Protein AF-A0A813L957-F1 (afdb_monomer)

Nearest PDB structures (foldseek):
  9d1i-assembly1_A  TM=8.719E-01  e=5.710E-11  Homo sapiens
  8ebm-assembly1_A  TM=9.092E-01  e=8.684E-10  Homo sapiens
  8pif-assembly2_B  TM=8.963E-01  e=3.478E-09  Homo sapiens
  7kzn-assembly1_A  TM=8.339E-01  e=2.135E-08  Chlamydomonas reinhardtii
  7kzm-assembly1_A  TM=8.339E-01  e=2.135E-08  Chlamydomonas reinhardtii

Foldseek 3Di:
DDADFPQWEWDDDDQWIKTAWGGNPPFTGQWIWIQRNVVRDIDTQDEADPRDPRFGQWEWEDAAQKIWIAWGATPVRDIGGWIKIAGNQVSYIDTDDWDDDGDARFGNWYWDDDPQWIKIAWGCNPDTGGDIDITHHDRDHDPVVVVVVVVVVVVVDDDDDDDDDDDDDDDDDDPVVVVVVVVVVVVVVVVVVVVVVVVQVQAAQPPSPDGQFKAQPQVRDRHHHPVCVVVDQADPPPRHGRDDMDGHDDD

pLDDT: mean 84.7, std 18.51, range [27.86, 98.5]

Secondary structure (DSSP, 8-state):
-PPS-BS-EEEEETTEEEEEEEE-SSSEEEEEEEEETTTTEEEEE---BSPPPS-BS-EEEEETTEEEEE--B-TT--B---EEEEETTTTEEEEEPPPSSPPPS-BS-EEEEETTEEEEEEEESSSEEEEEEEEE------HHHHHHHHHHHHHT------------------HHHHHHHHHHHHHHHHHHHHHHHHHHHTB-TTTSSSB--EEETTT----B-HHHHTT-SB-TTT--B---EEE----

Radius of gyration: 25.94 Å; Cα contacts (8 Å, |Δi|>4): 459; chains: 1; bounding box: 63×86×39 Å

Structure (mmCIF, N/CA/C/O backbone):
data_AF-A0A813L957-F1
#
_entry.id   AF-A0A813L957-F1
#
loop_
_atom_site.group_PDB
_atom_site.id
_atom_site.type_symbol
_atom_site.label_atom_id
_atom_site.label_alt_id
_atom_site.label_comp_id
_atom_site.label_asym_id
_atom_site.label_entity_id
_atom_site.label_seq_id
_atom_site.pdbx_PDB_ins_code
_atom_site.Cartn_x
_atom_site.Cartn_y
_atom_site.Cartn_z
_atom_site.occupancy
_atom_site.B_iso_or_equiv
_atom_site.auth_seq_id
_atom_site.auth_comp_id
_atom_site.auth_asym_id
_atom_site.auth_atom_id
_atom_site.pdbx_PDB_model_num
ATOM 1 N N . MET A 1 1 ? 2.487 11.555 17.170 1.00 85.50 1 MET A N 1
ATOM 2 C CA . MET A 1 1 ? 1.975 12.068 15.881 1.00 85.50 1 MET A CA 1
ATOM 3 C C . MET A 1 1 ? 3.059 11.841 14.839 1.00 85.50 1 MET A C 1
ATOM 5 O O . MET A 1 1 ? 4.213 12.066 15.192 1.00 85.50 1 MET A O 1
ATOM 9 N N . PRO A 1 2 ? 2.739 11.352 13.630 1.00 93.19 2 PRO A N 1
ATOM 10 C CA . PRO A 1 2 ? 3.743 11.126 12.592 1.00 93.19 2 PRO A CA 1
ATOM 11 C C . PRO A 1 2 ? 4.384 12.443 12.133 1.00 93.19 2 PRO A C 1
ATOM 13 O O . PRO A 1 2 ? 3.704 13.461 12.019 1.00 93.19 2 PRO A O 1
ATOM 16 N N . VAL A 1 3 ? 5.687 12.411 11.848 1.00 96.00 3 VAL A N 1
ATOM 17 C CA . VAL A 1 3 ? 6.400 13.531 11.207 1.00 96.00 3 VAL A CA 1
ATOM 18 C C . VAL A 1 3 ? 5.944 13.733 9.758 1.00 96.00 3 VAL A C 1
ATOM 20 O O . VAL A 1 3 ? 5.475 12.785 9.115 1.00 96.00 3 VAL A O 1
ATOM 23 N N . GLY A 1 4 ? 6.111 14.957 9.241 1.00 97.06 4 GLY A N 1
ATOM 24 C CA . GLY A 1 4 ? 5.867 15.276 7.833 1.00 97.06 4 GLY A CA 1
ATOM 25 C C . GLY A 1 4 ? 6.699 14.374 6.923 1.00 97.06 4 GLY A C 1
ATOM 26 O O . GLY A 1 4 ? 7.894 14.211 7.140 1.00 97.06 4 GLY A O 1
ATOM 27 N N . ARG A 1 5 ? 6.054 13.737 5.943 1.00 97.56 5 ARG A N 1
ATOM 28 C CA . ARG A 1 5 ? 6.665 12.686 5.119 1.00 97.56 5 ARG A CA 1
ATOM 29 C C . ARG A 1 5 ? 5.973 12.552 3.771 1.00 97.56 5 ARG A C 1
ATOM 31 O O . ARG A 1 5 ? 4.772 12.801 3.663 1.00 97.56 5 ARG A O 1
ATOM 38 N N . PHE A 1 6 ? 6.676 12.046 2.764 1.00 97.44 6 PHE A N 1
ATOM 39 C CA . PHE A 1 6 ? 6.064 11.648 1.494 1.00 97.44 6 PHE A CA 1
ATOM 40 C C . PHE A 1 6 ? 6.515 10.266 1.026 1.00 97.44 6 PHE A C 1
ATOM 42 O O . PHE A 1 6 ? 7.472 9.689 1.535 1.00 97.44 6 PHE A O 1
ATOM 49 N N . GLY A 1 7 ? 5.785 9.707 0.056 1.00 97.12 7 GLY A N 1
ATOM 50 C CA . GLY A 1 7 ? 6.039 8.351 -0.435 1.00 97.12 7 GLY A CA 1
ATOM 51 C C . GLY A 1 7 ? 5.785 7.265 0.616 1.00 97.12 7 GLY A C 1
ATOM 52 O O . GLY A 1 7 ? 6.282 6.155 0.452 1.00 97.12 7 GLY A O 1
ATOM 53 N N . HIS A 1 8 ? 5.058 7.584 1.687 1.00 98.38 8 HIS A N 1
ATOM 54 C CA . HIS A 1 8 ? 4.519 6.603 2.620 1.00 98.38 8 HIS A CA 1
ATOM 55 C C . HIS A 1 8 ? 3.380 5.824 1.951 1.00 98.38 8 HIS A C 1
ATOM 57 O O . HIS A 1 8 ? 2.811 6.277 0.952 1.00 98.38 8 HIS A O 1
ATOM 63 N N . SER A 1 9 ? 3.032 4.672 2.514 1.00 98.12 9 SER A N 1
ATOM 64 C CA . SER A 1 9 ? 1.765 4.015 2.204 1.00 98.12 9 SER A CA 1
ATOM 65 C C . SER A 1 9 ? 0.758 4.271 3.319 1.00 98.12 9 SER A C 1
ATOM 67 O O . SER A 1 9 ? 1.136 4.489 4.472 1.00 98.12 9 SER A O 1
ATOM 69 N N . ALA A 1 10 ? -0.521 4.282 2.954 1.00 97.69 10 ALA A N 1
ATOM 70 C CA . ALA A 1 10 ? -1.623 4.358 3.893 1.00 97.69 10 ALA A CA 1
ATOM 71 C C . ALA A 1 10 ? -2.670 3.314 3.511 1.00 97.69 10 ALA A C 1
ATOM 73 O O . ALA A 1 10 ? -3.040 3.210 2.339 1.00 97.69 10 ALA A O 1
ATOM 74 N N . VAL A 1 11 ? -3.141 2.550 4.491 1.00 98.12 11 VAL A N 1
ATOM 75 C CA . VAL A 1 11 ? -4.218 1.574 4.316 1.00 98.12 11 VAL A CA 1
ATOM 76 C C . VAL A 1 11 ? -5.260 1.736 5.412 1.00 98.12 11 VAL A C 1
ATOM 78 O O . VAL A 1 11 ? -4.960 2.229 6.497 1.00 98.12 11 VAL A O 1
ATOM 81 N N . VAL A 1 12 ? -6.490 1.309 5.142 1.00 97.81 12 VAL A N 1
ATOM 82 C CA . VAL A 1 12 ? -7.575 1.315 6.126 1.00 97.81 12 VAL A CA 1
ATOM 83 C C . VAL A 1 12 ? -7.913 -0.122 6.491 1.00 97.81 12 VAL A C 1
ATOM 85 O O . VAL A 1 12 ? -8.113 -0.959 5.613 1.00 97.81 12 VAL A O 1
ATOM 88 N N . TYR A 1 13 ? -7.996 -0.395 7.790 1.00 96.19 13 TYR A N 1
ATOM 89 C CA . TYR A 1 13 ? -8.519 -1.646 8.322 1.00 96.19 13 TYR A CA 1
ATOM 90 C C . TYR A 1 13 ? -9.446 -1.337 9.496 1.00 96.19 13 TYR A C 1
ATOM 92 O O . TYR A 1 13 ? -9.043 -0.716 10.482 1.00 96.19 13 TYR A O 1
ATOM 100 N N . ARG A 1 14 ? -10.708 -1.769 9.385 1.00 94.25 14 ARG A N 1
ATOM 101 C CA . ARG A 1 14 ? -11.780 -1.432 10.338 1.00 94.25 14 ARG A CA 1
ATOM 102 C C . ARG A 1 14 ? -11.856 0.093 10.545 1.00 94.25 14 ARG A C 1
ATOM 104 O O . ARG A 1 14 ? -11.968 0.829 9.572 1.00 94.25 14 ARG A O 1
ATOM 111 N N . SER A 1 15 ? -11.786 0.563 11.790 1.00 94.56 15 SER A N 1
ATOM 112 C CA . SER A 1 15 ? -11.853 1.985 12.161 1.00 94.56 15 SER A CA 1
ATOM 113 C C . SER A 1 15 ? -10.473 2.648 12.308 1.00 94.56 15 SER A C 1
ATOM 115 O O . SER A 1 15 ? -10.372 3.704 12.934 1.00 94.56 15 SER A O 1
ATOM 117 N N . GLY A 1 16 ? -9.412 2.028 11.778 1.00 96.62 16 GLY A N 1
ATOM 118 C CA . GLY A 1 16 ? -8.039 2.523 11.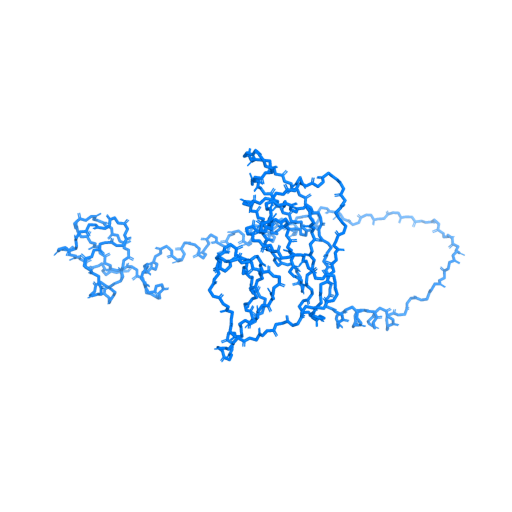856 1.00 96.62 16 GLY A CA 1
ATOM 119 C C . GLY A 1 16 ? -7.428 2.759 10.475 1.00 96.62 16 GLY A C 1
ATOM 120 O O . GLY A 1 16 ? -7.518 1.906 9.589 1.00 96.62 16 GLY A O 1
ATOM 121 N N . MET A 1 17 ? -6.776 3.908 10.295 1.00 97.88 17 MET A N 1
ATOM 122 C CA . MET A 1 17 ? -5.895 4.165 9.153 1.00 97.88 17 MET A CA 1
ATOM 123 C C . MET A 1 17 ? -4.447 3.932 9.577 1.00 97.88 17 MET A C 1
ATOM 125 O O . MET A 1 17 ? -3.966 4.565 10.511 1.00 97.88 17 MET A O 1
ATOM 129 N N . PHE A 1 18 ? -3.742 3.061 8.869 1.00 98.12 18 PHE A N 1
ATOM 130 C CA . PHE A 1 18 ? -2.356 2.711 9.145 1.00 98.12 18 PHE A CA 1
ATOM 131 C C . PHE A 1 18 ? -1.436 3.369 8.126 1.00 98.12 18 PHE A C 1
ATOM 133 O O . PHE A 1 18 ? -1.679 3.258 6.928 1.00 98.12 18 PHE A O 1
ATOM 140 N N . VAL A 1 19 ? -0.385 4.038 8.597 1.00 98.38 19 VAL A N 1
ATOM 141 C CA . VAL A 1 19 ? 0.611 4.727 7.769 1.00 98.38 19 VAL A CA 1
ATOM 142 C C . VAL A 1 19 ? 1.981 4.126 8.030 1.00 98.38 19 VAL A C 1
ATOM 144 O O . VAL A 1 19 ? 2.438 4.139 9.173 1.00 98.38 19 VAL A O 1
ATOM 147 N N . PHE A 1 20 ? 2.631 3.627 6.978 1.00 98.50 20 PHE A N 1
ATOM 148 C CA . PHE A 1 20 ? 3.933 2.969 7.072 1.00 98.50 20 PHE A CA 1
ATOM 149 C C . PHE A 1 20 ? 5.008 3.687 6.255 1.00 98.50 20 PHE A C 1
ATOM 151 O O . PHE A 1 20 ? 4.813 4.025 5.079 1.00 98.50 20 PHE A O 1
ATOM 158 N N . GLY A 1 21 ? 6.166 3.867 6.890 1.00 98.19 21 GLY A N 1
ATOM 159 C CA . GLY A 1 21 ? 7.389 4.358 6.274 1.00 98.19 21 GLY A CA 1
ATOM 160 C C . GLY A 1 21 ? 7.256 5.742 5.639 1.00 98.19 21 GLY A C 1
ATOM 161 O O . GLY A 1 21 ? 6.566 6.627 6.153 1.00 98.19 21 GLY A O 1
ATOM 162 N N . GLY A 1 22 ? 7.938 5.934 4.510 1.00 98.38 22 GLY A N 1
ATOM 163 C CA . GLY A 1 22 ? 8.053 7.218 3.820 1.00 98.38 22 GLY A CA 1
ATOM 164 C C . GLY A 1 22 ? 9.431 7.857 3.988 1.00 98.38 22 GLY A C 1
ATOM 165 O O . GLY A 1 22 ? 10.365 7.234 4.487 1.00 98.38 22 GLY A O 1
ATOM 166 N N . TRP A 1 23 ? 9.566 9.091 3.510 1.00 97.75 23 TRP A N 1
ATOM 167 C CA . TRP A 1 23 ? 10.772 9.908 3.651 1.00 97.75 23 TRP A CA 1
ATOM 168 C C . TRP A 1 23 ? 10.383 11.269 4.225 1.00 97.75 23 TRP A C 1
ATOM 170 O O . TRP A 1 23 ? 9.461 11.905 3.706 1.00 97.75 23 TRP A O 1
ATOM 180 N N . ASP A 1 24 ? 11.058 11.691 5.292 1.00 97.12 24 ASP A N 1
ATOM 181 C CA . 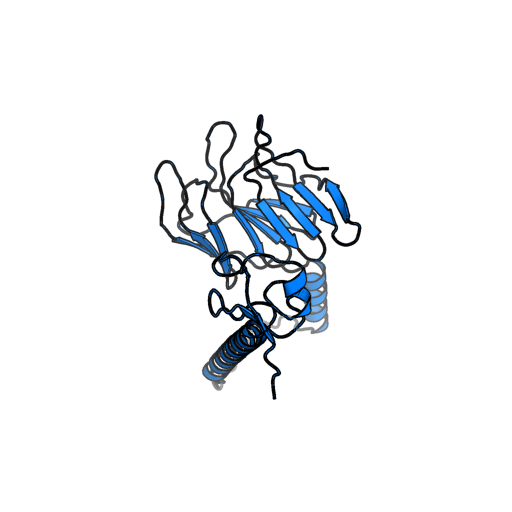ASP A 1 24 ? 10.793 12.953 6.004 1.00 97.12 24 ASP A CA 1
ATOM 182 C C . ASP A 1 24 ? 11.592 14.152 5.459 1.00 97.12 24 ASP A C 1
ATOM 184 O O . ASP A 1 24 ? 11.494 15.264 5.971 1.00 97.12 24 ASP A O 1
ATOM 188 N N . GLY A 1 25 ? 12.372 13.932 4.397 1.00 95.12 25 GLY A N 1
ATOM 189 C CA . GLY A 1 25 ? 13.302 14.914 3.836 1.00 95.12 25 GLY A CA 1
ATOM 190 C C . GLY A 1 25 ? 14.751 14.711 4.286 1.00 95.12 25 GLY A C 1
ATOM 191 O O . GLY A 1 25 ? 15.657 15.253 3.655 1.00 95.12 25 GLY A O 1
ATOM 192 N N . HIS A 1 26 ? 14.990 13.889 5.310 1.00 94.56 26 HIS A N 1
ATOM 193 C CA . HIS A 1 26 ? 16.317 13.516 5.785 1.00 94.56 26 HIS A CA 1
ATOM 194 C C . HIS A 1 26 ? 16.543 12.001 5.699 1.00 94.56 26 HIS A C 1
ATOM 196 O O . HIS A 1 26 ? 17.451 11.564 4.986 1.00 94.56 26 HIS A O 1
ATOM 202 N N . ASP A 1 27 ? 15.696 11.193 6.335 1.00 96.88 27 ASP A N 1
ATOM 203 C CA . ASP A 1 27 ? 15.819 9.737 6.423 1.00 96.88 27 ASP A CA 1
ATOM 204 C C . ASP A 1 27 ? 14.574 8.997 5.933 1.00 96.88 27 ASP A C 1
ATOM 206 O O . ASP A 1 27 ? 13.446 9.496 5.943 1.00 96.88 27 ASP A O 1
ATOM 210 N N . THR A 1 28 ? 14.799 7.784 5.423 1.00 97.69 28 THR A N 1
ATOM 211 C CA . THR A 1 28 ? 13.707 6.851 5.151 1.00 97.69 28 THR A CA 1
ATOM 212 C C . THR A 1 28 ? 13.234 6.251 6.461 1.00 97.69 28 THR A C 1
ATOM 214 O O . THR A 1 28 ? 14.046 5.951 7.336 1.00 97.69 28 THR A O 1
ATOM 217 N N . LEU A 1 29 ? 11.924 6.060 6.579 1.00 98.06 29 LEU A N 1
ATOM 218 C CA . LEU A 1 29 ? 11.260 5.653 7.812 1.00 98.06 29 LEU A CA 1
ATOM 219 C C . LEU A 1 29 ? 10.779 4.196 7.724 1.00 98.06 29 LEU A C 1
ATOM 221 O O . LEU A 1 29 ? 10.438 3.709 6.642 1.00 98.06 29 LEU A O 1
ATOM 225 N N . ASP A 1 30 ? 10.769 3.508 8.860 1.00 97.50 30 ASP A N 1
ATOM 226 C CA . ASP A 1 30 ? 10.248 2.149 9.094 1.00 97.50 30 ASP A CA 1
ATOM 227 C C . ASP A 1 30 ? 9.178 2.122 10.202 1.00 97.50 30 ASP A C 1
ATOM 229 O O . ASP A 1 30 ? 8.759 1.060 10.665 1.00 97.50 30 ASP A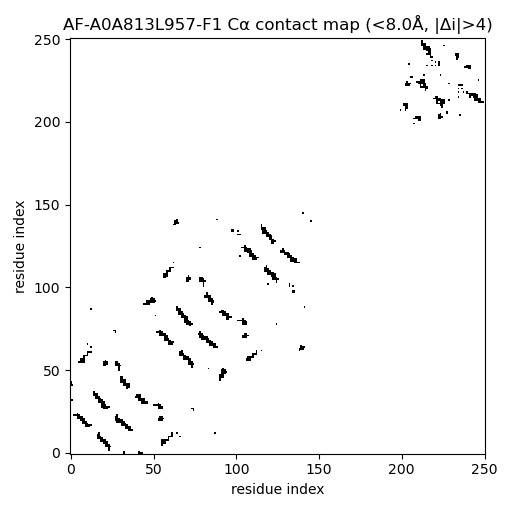 O 1
ATOM 233 N N . ASP A 1 31 ? 8.721 3.294 10.636 1.00 97.62 31 ASP A N 1
ATOM 234 C CA . ASP A 1 31 ? 7.687 3.433 11.647 1.00 97.62 31 ASP A CA 1
ATOM 235 C C . ASP A 1 31 ? 6.290 3.133 11.076 1.00 97.62 31 ASP A C 1
ATOM 237 O O . ASP A 1 31 ? 5.981 3.359 9.900 1.00 97.62 31 ASP A O 1
ATOM 241 N N . LEU A 1 32 ? 5.428 2.605 11.946 1.00 98.19 32 LEU A N 1
ATOM 242 C CA . LEU A 1 32 ? 4.020 2.354 11.669 1.00 98.19 32 LEU A CA 1
ATOM 243 C C . LEU A 1 32 ? 3.178 3.186 12.636 1.00 98.19 32 LEU A C 1
ATOM 245 O O . LEU A 1 32 ? 3.338 3.100 13.854 1.00 98.19 32 LEU A O 1
ATOM 249 N N . TYR A 1 33 ? 2.258 3.975 12.094 1.00 98.19 33 TYR A N 1
ATOM 250 C CA . TYR A 1 33 ? 1.286 4.731 12.878 1.00 98.19 33 TYR A CA 1
ATOM 251 C C . TYR A 1 33 ? -0.129 4.281 12.571 1.00 98.19 33 TYR A C 1
ATOM 253 O O . TYR A 1 33 ? -0.447 3.977 11.428 1.00 98.19 33 TYR A O 1
ATOM 261 N N . GLU A 1 34 ? -0.984 4.316 13.584 1.00 97.94 34 GLU A N 1
ATOM 262 C CA . GLU A 1 34 ? -2.421 4.102 13.475 1.00 97.94 34 GLU A CA 1
ATOM 263 C C . GLU A 1 34 ? -3.142 5.403 13.832 1.00 97.94 34 GLU A C 1
ATOM 265 O O . GLU A 1 34 ? -2.929 5.975 14.902 1.00 97.94 34 GLU A O 1
ATOM 270 N N . PHE A 1 35 ? -4.005 5.876 12.944 1.00 98.12 35 PHE A N 1
ATOM 271 C CA . PHE A 1 35 ? -4.988 6.903 13.237 1.00 98.12 35 PHE A CA 1
ATOM 272 C C . PHE A 1 35 ? -6.329 6.232 13.515 1.00 98.12 35 PHE A C 1
ATOM 274 O O . PHE A 1 35 ? -6.934 5.643 12.617 1.00 98.12 35 PHE A O 1
ATOM 281 N N . SER A 1 36 ? -6.795 6.328 14.756 1.00 96.62 36 SER A N 1
ATOM 282 C CA . SER A 1 36 ? -8.134 5.882 15.135 1.00 96.62 36 SER A CA 1
ATOM 283 C C . SER A 1 36 ? -9.148 6.905 14.652 1.00 96.62 36 SER A C 1
ATOM 285 O O . SER A 1 36 ? -9.172 8.037 15.138 1.00 96.62 36 SER A O 1
ATOM 287 N N . VAL A 1 37 ? -10.015 6.500 13.728 1.00 94.81 37 VAL A N 1
ATOM 288 C CA . VAL A 1 37 ? -11.096 7.358 13.224 1.00 94.81 37 VAL A CA 1
ATOM 289 C C . VAL A 1 37 ? -12.110 7.649 14.335 1.00 94.81 37 VAL A C 1
ATOM 291 O O . VAL A 1 37 ? -12.652 8.746 14.405 1.00 94.81 37 VAL A O 1
ATOM 294 N N . THR A 1 38 ? -12.309 6.705 15.259 1.00 95.19 38 THR A N 1
ATOM 295 C CA . THR A 1 38 ? -13.256 6.845 16.374 1.00 95.19 38 THR A CA 1
ATOM 296 C C . THR A 1 38 ? -12.814 7.900 17.386 1.00 95.19 38 THR A C 1
ATOM 298 O O . THR A 1 38 ? -13.628 8.693 17.846 1.00 95.19 38 THR A O 1
ATOM 301 N N . THR A 1 39 ? -11.529 7.916 17.749 1.00 95.50 39 THR A N 1
ATOM 302 C CA . THR A 1 39 ? -10.994 8.858 18.751 1.00 95.50 39 THR A CA 1
ATOM 303 C C . THR A 1 39 ? -10.330 10.080 18.124 1.00 95.50 39 THR A C 1
ATOM 305 O O . THR A 1 39 ? -9.972 11.006 18.845 1.00 95.50 39 THR A O 1
ATOM 308 N N . SER A 1 40 ? -10.170 10.099 16.796 1.00 95.94 40 SER A N 1
ATOM 309 C CA . SER A 1 40 ? -9.420 11.118 16.052 1.00 95.94 40 SER A CA 1
ATOM 310 C C . SER A 1 40 ? -8.006 11.344 16.602 1.00 95.94 40 SER A C 1
ATOM 312 O O . SER A 1 40 ? -7.519 12.471 16.687 1.00 95.94 40 SER A O 1
ATOM 314 N N . GLN A 1 41 ? -7.336 10.262 17.005 1.00 96.81 41 GLN A N 1
ATOM 315 C CA . GLN A 1 41 ? -6.011 10.303 17.624 1.00 96.81 41 GLN A CA 1
ATOM 316 C C . GLN A 1 41 ? -5.019 9.392 16.907 1.00 96.81 41 GLN A C 1
ATOM 318 O O . GLN A 1 41 ? -5.374 8.349 16.358 1.00 96.81 41 GLN A O 1
ATOM 323 N N . TRP A 1 42 ? -3.752 9.803 16.957 1.00 97.69 42 TRP A N 1
ATOM 324 C CA . TRP A 1 42 ? -2.618 9.052 16.432 1.00 97.69 42 TRP A CA 1
ATOM 325 C C . TRP A 1 42 ? -1.955 8.217 17.519 1.00 97.69 42 TRP A C 1
ATOM 327 O O . TRP A 1 42 ? -1.574 8.745 18.565 1.00 97.69 42 TRP A O 1
ATOM 337 N N . TYR A 1 43 ? -1.691 6.957 17.201 1.00 96.56 43 TYR A N 1
ATOM 338 C CA . TYR A 1 43 ? -0.954 6.019 18.033 1.00 96.56 43 TYR A CA 1
ATOM 339 C C . TYR A 1 43 ? 0.252 5.493 17.260 1.00 96.56 43 TYR A C 1
ATOM 341 O O . TYR A 1 43 ? 0.157 5.170 16.077 1.00 96.56 43 TYR A O 1
ATOM 349 N N . SER A 1 44 ? 1.404 5.428 17.926 1.00 96.75 44 SER A N 1
ATOM 350 C CA . SER A 1 44 ? 2.550 4.690 17.393 1.00 96.75 44 SER A CA 1
ATOM 351 C C . SER A 1 44 ? 2.284 3.199 17.565 1.00 96.75 44 SER A C 1
ATOM 353 O O . SER A 1 44 ? 1.899 2.766 18.654 1.00 96.75 44 SER A O 1
ATOM 355 N N . VAL A 1 45 ? 2.469 2.426 16.499 1.00 96.81 45 VAL A N 1
ATOM 356 C CA . VAL A 1 45 ? 2.349 0.971 16.526 1.00 96.81 45 VAL A CA 1
ATOM 357 C C . VAL A 1 45 ? 3.759 0.393 16.651 1.00 96.81 45 VAL A C 1
ATOM 359 O O . VAL A 1 45 ? 4.554 0.535 15.721 1.00 96.81 45 VAL A O 1
ATOM 362 N N . PRO A 1 46 ? 4.111 -0.253 17.779 1.00 93.38 46 PRO A N 1
ATOM 363 C CA . PRO A 1 46 ? 5.452 -0.792 17.966 1.00 93.38 46 PRO A CA 1
ATOM 364 C C . PRO A 1 46 ? 5.810 -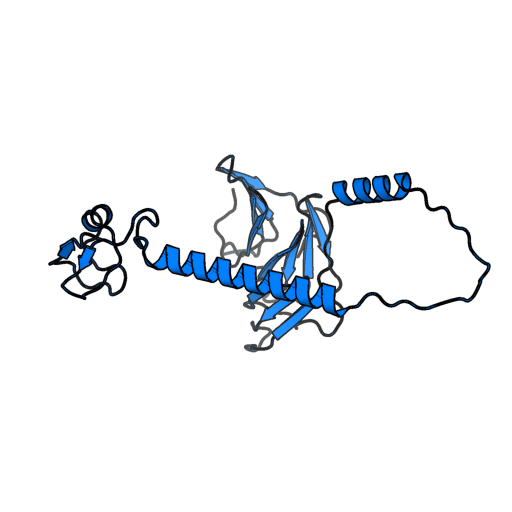1.817 16.885 1.00 93.38 46 PRO A C 1
ATOM 366 O O . PRO A 1 46 ? 5.071 -2.779 16.674 1.00 93.38 46 PRO A O 1
ATOM 369 N N . GLY A 1 47 ? 6.967 -1.648 16.245 1.00 89.25 47 GLY A N 1
ATOM 370 C CA . GLY A 1 47 ? 7.510 -2.632 15.312 1.00 89.25 47 GLY A CA 1
ATOM 371 C C . GLY A 1 47 ? 7.914 -3.911 16.047 1.00 89.25 47 GLY A C 1
ATOM 372 O O . GLY A 1 47 ? 8.904 -3.928 16.773 1.00 89.25 47 GLY A O 1
ATOM 373 N N . ARG A 1 48 ? 7.135 -4.983 15.885 1.00 94.50 48 ARG A N 1
ATOM 374 C CA . ARG A 1 48 ? 7.424 -6.322 16.429 1.00 94.50 48 ARG A CA 1
ATOM 375 C C . ARG A 1 48 ? 7.621 -7.318 15.290 1.00 94.50 48 ARG A C 1
ATOM 377 O O . ARG A 1 48 ? 6.949 -7.191 14.273 1.00 94.50 48 ARG A O 1
ATOM 384 N N . GLY A 1 49 ? 8.453 -8.338 15.497 1.00 95.12 49 GLY A N 1
ATOM 385 C CA . GLY A 1 49 ? 8.721 -9.380 14.498 1.00 95.12 49 GLY A CA 1
ATOM 386 C C . GLY A 1 49 ? 9.717 -8.931 13.428 1.00 95.12 49 GLY A C 1
ATOM 387 O O . GLY A 1 49 ? 10.649 -8.185 13.729 1.00 95.12 49 GLY A O 1
ATOM 388 N N . ASP A 1 50 ? 9.504 -9.369 12.188 1.00 95.88 50 ASP A N 1
ATOM 389 C CA . ASP A 1 50 ? 10.390 -9.085 11.052 1.00 95.88 50 ASP A CA 1
ATOM 390 C C . ASP A 1 50 ? 10.081 -7.712 10.439 1.00 95.88 50 ASP A C 1
ATOM 392 O O . ASP A 1 50 ? 9.566 -7.611 9.322 1.00 95.88 50 ASP A O 1
ATOM 396 N N . VAL A 1 51 ? 10.354 -6.642 11.191 1.00 96.44 51 VAL A N 1
ATOM 397 C CA . VAL A 1 51 ? 10.069 -5.264 10.759 1.00 96.44 51 VAL A CA 1
ATOM 398 C C . VAL A 1 51 ? 10.770 -4.975 9.418 1.00 96.44 51 VAL A C 1
ATOM 400 O O . VAL A 1 51 ? 11.980 -5.208 9.297 1.00 96.44 51 VAL A O 1
ATOM 403 N N . PRO A 1 52 ? 10.052 -4.482 8.390 1.00 97.12 52 PRO A N 1
ATOM 404 C CA . PRO A 1 52 ? 10.666 -4.160 7.111 1.00 97.12 52 PRO A CA 1
ATOM 405 C C . PRO A 1 52 ? 11.674 -3.019 7.265 1.00 97.12 52 PRO A C 1
ATOM 407 O O . PRO A 1 52 ? 11.420 -2.057 7.982 1.00 97.12 52 PRO A O 1
ATOM 410 N N . GLN A 1 53 ? 12.788 -3.083 6.530 1.00 97.50 53 GLN A N 1
ATOM 411 C CA . GLN A 1 53 ? 13.750 -1.973 6.481 1.00 97.50 53 GLN A CA 1
ATOM 412 C C . GLN A 1 53 ? 13.089 -0.661 6.044 1.00 97.50 53 GLN A C 1
ATOM 414 O O . GLN A 1 53 ? 12.128 -0.678 5.266 1.00 97.50 53 GLN A O 1
ATOM 419 N N . SER A 1 54 ? 13.653 0.461 6.494 1.00 97.94 54 SER A N 1
ATOM 420 C CA . SER A 1 54 ? 13.108 1.784 6.220 1.00 97.94 54 SER A CA 1
ATOM 421 C C . SER A 1 54 ? 13.046 2.087 4.725 1.00 97.94 54 SER A C 1
ATOM 423 O O . SER A 1 54 ? 13.993 1.855 3.970 1.00 97.94 54 SER A O 1
ATOM 425 N N . ARG A 1 55 ? 11.879 2.549 4.269 1.00 98.44 55 ARG A N 1
ATOM 426 C CA . ARG A 1 55 ? 11.561 2.590 2.838 1.00 98.44 55 ARG A CA 1
ATOM 427 C C . ARG A 1 55 ? 10.493 3.615 2.496 1.00 98.44 55 ARG A C 1
ATOM 429 O O . ARG A 1 55 ? 9.574 3.881 3.264 1.00 98.44 55 ARG A O 1
ATOM 436 N N . TYR A 1 56 ? 10.544 4.108 1.265 1.00 98.44 56 TYR A N 1
ATOM 437 C CA . TYR A 1 56 ? 9.513 4.962 0.672 1.00 98.44 56 TYR A CA 1
ATOM 438 C C . TYR A 1 56 ? 9.196 4.516 -0.759 1.00 98.44 56 TYR A C 1
ATOM 440 O O . TYR A 1 56 ? 9.913 3.706 -1.354 1.00 98.44 56 TYR A O 1
ATOM 448 N N . ARG A 1 57 ? 8.079 5.016 -1.305 1.00 97.94 57 ARG A N 1
ATOM 449 C CA . ARG A 1 57 ? 7.558 4.688 -2.647 1.00 97.94 57 ARG A CA 1
ATOM 450 C C . ARG A 1 57 ? 7.390 3.176 -2.869 1.00 97.94 57 ARG A C 1
ATOM 452 O O . ARG A 1 57 ? 7.610 2.672 -3.974 1.00 97.94 57 ARG A O 1
ATOM 459 N N . HIS A 1 58 ? 7.049 2.471 -1.797 1.00 98.50 58 HIS A N 1
ATOM 460 C CA . HIS A 1 58 ? 6.575 1.092 -1.808 1.00 98.50 58 HIS A CA 1
ATOM 461 C C . HIS A 1 58 ? 5.063 1.070 -2.074 1.00 98.50 58 HIS A C 1
ATOM 463 O O . HIS A 1 58 ? 4.409 2.117 -2.061 1.00 98.50 58 HIS A O 1
ATOM 469 N N . SER A 1 59 ? 4.503 -0.115 -2.301 1.00 98.12 59 SER A N 1
ATOM 470 C CA . SER A 1 59 ? 3.052 -0.312 -2.294 1.00 98.12 59 SER A CA 1
ATOM 471 C C . SER A 1 59 ? 2.623 -1.046 -1.029 1.00 98.12 59 SER A C 1
ATOM 473 O O . SER A 1 59 ? 3.395 -1.830 -0.474 1.00 98.12 59 SER A O 1
ATOM 475 N N . ALA A 1 60 ? 1.402 -0.771 -0.573 1.00 98.06 60 ALA A N 1
ATOM 476 C CA . ALA A 1 60 ? 0.764 -1.528 0.489 1.00 98.06 60 ALA A CA 1
ATOM 477 C C . ALA A 1 60 ? -0.688 -1.829 0.122 1.00 98.06 60 ALA A C 1
ATOM 479 O O . ALA A 1 60 ? -1.360 -0.995 -0.489 1.00 98.06 60 ALA A O 1
ATOM 480 N N . VAL A 1 61 ? -1.156 -3.016 0.490 1.00 97.50 61 VAL A N 1
ATOM 481 C CA . VAL A 1 61 ? -2.524 -3.488 0.254 1.00 97.50 61 VAL A CA 1
ATOM 482 C C . VAL A 1 61 ? -3.036 -4.252 1.472 1.00 97.50 61 VAL A C 1
ATOM 484 O O . VAL A 1 61 ? -2.243 -4.782 2.243 1.00 97.50 61 VAL A O 1
ATOM 487 N N . VAL A 1 62 ? -4.354 -4.315 1.652 1.00 97.12 62 VAL A N 1
ATOM 488 C CA . VAL A 1 62 ? -4.989 -5.078 2.740 1.00 97.12 62 VAL A CA 1
ATOM 489 C C . VAL A 1 62 ? -5.672 -6.311 2.169 1.00 97.12 62 VAL A C 1
ATOM 491 O O . VAL A 1 62 ? -6.345 -6.228 1.140 1.00 97.12 62 VAL A O 1
ATOM 494 N N . TYR A 1 63 ? -5.503 -7.443 2.847 1.00 95.00 63 TYR A N 1
ATOM 495 C CA . TYR A 1 63 ? -6.216 -8.683 2.563 1.00 95.00 63 TYR A CA 1
ATOM 496 C C . TYR A 1 63 ? -6.408 -9.479 3.859 1.00 95.00 63 TYR A C 1
ATOM 498 O O . TYR A 1 63 ? -5.462 -9.652 4.627 1.00 95.00 63 TYR A O 1
ATOM 506 N N . GLY A 1 64 ? -7.639 -9.921 4.129 1.00 93.62 64 GLY A N 1
ATOM 507 C CA . GLY A 1 64 ? -7.992 -10.536 5.411 1.00 93.62 64 GLY A CA 1
ATOM 508 C C . GLY A 1 64 ? -7.728 -9.597 6.596 1.00 93.62 64 GLY A C 1
ATOM 509 O O . GLY A 1 64 ? -8.109 -8.423 6.569 1.00 93.62 64 GLY A O 1
ATOM 510 N N . CYS A 1 65 ? -7.054 -10.104 7.632 1.00 94.19 65 CYS A N 1
ATOM 511 C CA . CYS A 1 65 ? -6.611 -9.322 8.792 1.00 94.19 65 CYS A CA 1
ATOM 512 C C . CYS A 1 65 ? -5.145 -8.861 8.702 1.00 94.19 65 CYS A C 1
ATOM 514 O O . CYS A 1 65 ? -4.521 -8.572 9.730 1.00 94.19 65 CYS A O 1
ATOM 516 N N . CYS A 1 66 ? -4.611 -8.738 7.483 1.00 96.00 66 CYS A N 1
ATOM 517 C CA . CYS A 1 66 ? -3.224 -8.356 7.246 1.00 96.00 66 CYS A CA 1
ATOM 518 C C . CYS A 1 66 ? -3.062 -7.210 6.237 1.00 96.00 66 CYS A C 1
ATOM 520 O O . CYS A 1 66 ? -3.836 -7.046 5.290 1.00 96.00 66 CYS A O 1
ATOM 522 N N . MET A 1 67 ? -2.000 -6.430 6.434 1.00 97.00 67 MET A N 1
ATOM 523 C CA . MET A 1 67 ? -1.436 -5.510 5.450 1.00 97.00 67 MET A CA 1
ATOM 524 C C . MET A 1 67 ? -0.215 -6.158 4.800 1.00 97.00 67 MET A C 1
ATOM 526 O O . MET A 1 67 ? 0.644 -6.691 5.493 1.00 97.00 67 MET A O 1
ATOM 530 N N . PHE A 1 68 ? -0.097 -6.044 3.484 1.00 97.06 68 PHE A N 1
ATOM 531 C CA . PHE A 1 68 ? 1.033 -6.535 2.707 1.00 97.06 68 PHE A CA 1
ATOM 532 C C . PHE A 1 68 ? 1.773 -5.364 2.080 1.00 97.06 68 PHE A C 1
ATOM 534 O O . PHE A 1 68 ? 1.159 -4.551 1.392 1.00 97.06 68 PHE A O 1
ATOM 541 N N . VAL A 1 69 ? 3.081 -5.284 2.307 1.00 98.06 69 VAL A N 1
ATOM 542 C CA . VAL A 1 69 ? 3.973 -4.243 1.789 1.00 98.06 69 VAL A CA 1
ATOM 543 C C . VAL A 1 69 ? 4.955 -4.870 0.813 1.00 98.0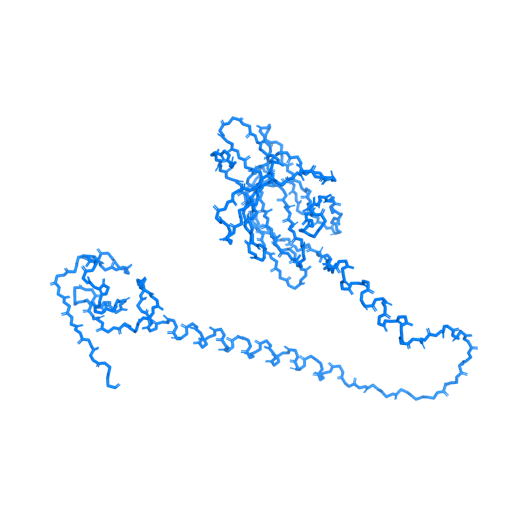6 69 VAL A C 1
ATOM 545 O O . VAL A 1 69 ? 5.639 -5.828 1.167 1.00 98.06 69 VAL A O 1
ATOM 548 N N . PHE A 1 70 ? 5.053 -4.314 -0.396 1.00 97.81 70 PHE A N 1
ATOM 549 C CA . PHE A 1 70 ? 6.000 -4.782 -1.406 1.00 97.81 70 PHE A CA 1
ATOM 550 C C . PHE A 1 70 ? 6.945 -3.676 -1.874 1.00 97.81 70 PHE A C 1
ATOM 552 O O . PHE A 1 70 ? 6.538 -2.552 -2.194 1.00 97.81 70 PHE A O 1
ATOM 559 N N . GLY A 1 71 ? 8.223 -4.042 -1.960 1.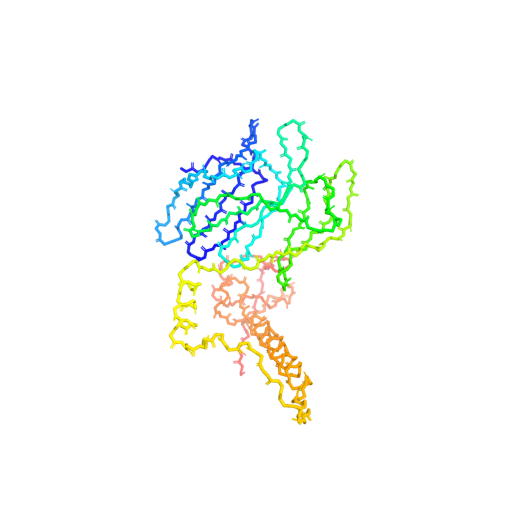00 97.94 71 GLY A N 1
ATOM 560 C CA . GLY A 1 71 ? 9.280 -3.249 -2.570 1.00 97.94 71 GLY A CA 1
ATOM 561 C C . GLY A 1 71 ? 9.530 -1.905 -1.890 1.00 97.94 71 GLY A C 1
ATOM 562 O O . GLY A 1 71 ? 9.512 -1.795 -0.664 1.00 97.94 71 GLY A O 1
ATOM 563 N N . GLY A 1 72 ? 9.803 -0.882 -2.699 1.00 98.31 72 GLY A N 1
ATOM 564 C CA . GLY A 1 72 ? 10.248 0.432 -2.239 1.00 98.31 72 GLY A CA 1
ATOM 565 C C . GLY A 1 72 ? 11.752 0.618 -2.388 1.00 98.31 72 GLY A C 1
ATOM 566 O O . GLY A 1 72 ? 12.439 -0.178 -3.029 1.00 98.31 72 GLY A O 1
ATOM 567 N N . VAL A 1 73 ? 12.249 1.716 -1.833 1.00 98.25 73 VAL A N 1
ATOM 568 C CA . VAL A 1 73 ? 13.662 2.095 -1.899 1.00 98.25 73 VAL A CA 1
ATOM 569 C C . VAL A 1 73 ? 14.081 2.786 -0.602 1.00 98.25 73 VAL A C 1
ATOM 571 O O . VAL A 1 73 ? 13.245 3.429 0.039 1.00 98.25 73 VAL A O 1
ATOM 574 N N . ASP A 1 74 ? 15.340 2.628 -0.204 1.00 97.62 74 ASP A N 1
ATOM 575 C CA . ASP A 1 74 ? 15.926 3.290 0.965 1.00 97.62 74 ASP A CA 1
ATOM 576 C C . ASP A 1 74 ? 16.620 4.623 0.611 1.00 97.62 74 ASP A C 1
ATOM 578 O O . ASP A 1 74 ? 16.697 5.044 -0.550 1.00 97.62 74 ASP A O 1
ATOM 582 N N . LYS A 1 75 ? 17.170 5.299 1.627 1.00 95.75 75 LYS A N 1
ATOM 583 C CA . LYS A 1 75 ? 17.959 6.531 1.454 1.00 95.75 75 LYS A CA 1
ATOM 584 C C . LYS A 1 75 ? 19.180 6.341 0.541 1.00 95.75 75 LYS A C 1
ATOM 586 O O . LYS A 1 75 ? 19.575 7.278 -0.149 1.00 95.75 75 LYS A O 1
ATOM 591 N N . ARG A 1 76 ? 19.766 5.141 0.510 1.00 95.75 76 ARG A N 1
ATOM 592 C CA . ARG A 1 76 ? 20.946 4.784 -0.298 1.00 95.75 76 ARG A CA 1
ATOM 593 C C . ARG A 1 76 ? 20.589 4.388 -1.733 1.00 95.75 76 ARG A C 1
ATOM 595 O O . ARG A 1 76 ? 21.474 3.993 -2.485 1.00 95.75 76 ARG A O 1
ATOM 602 N N . GLN A 1 77 ? 19.320 4.521 -2.125 1.00 94.31 77 GLN A N 1
ATOM 603 C CA . GLN A 1 77 ? 18.793 4.098 -3.423 1.00 94.31 77 GLN A CA 1
ATOM 604 C C . GLN A 1 77 ? 18.845 2.577 -3.657 1.00 94.31 77 GLN A C 1
ATOM 606 O O . GLN A 1 77 ? 18.687 2.122 -4.794 1.00 94.31 77 GLN A O 1
ATOM 611 N N . ALA A 1 78 ? 18.998 1.780 -2.596 1.00 97.06 78 ALA A N 1
ATOM 612 C CA . ALA A 1 78 ? 18.825 0.338 -2.646 1.00 97.06 78 ALA A CA 1
ATOM 613 C C . ALA A 1 78 ? 17.328 0.014 -2.709 1.00 97.06 78 ALA A C 1
ATOM 615 O O . ALA A 1 78 ? 16.537 0.448 -1.870 1.00 97.06 78 ALA A O 1
ATOM 616 N N . ARG A 1 79 ? 16.925 -0.712 -3.753 1.00 97.19 79 ARG A N 1
ATOM 617 C CA . ARG A 1 79 ? 15.532 -1.118 -3.968 1.00 97.19 79 ARG A CA 1
ATOM 618 C C . ARG A 1 79 ? 15.271 -2.452 -3.294 1.00 97.19 79 ARG A C 1
ATOM 620 O O . ARG A 1 79 ? 16.166 -3.290 -3.204 1.00 97.19 79 ARG A O 1
ATOM 627 N N . PHE A 1 80 ? 14.022 -2.676 -2.917 1.00 97.31 80 PHE A N 1
ATOM 628 C CA . PHE A 1 80 ? 13.600 -3.917 -2.284 1.00 97.31 80 PHE A CA 1
ATOM 629 C C . PHE A 1 80 ? 12.693 -4.747 -3.199 1.00 97.31 80 PHE A C 1
ATOM 631 O O . PHE A 1 80 ? 11.952 -4.198 -4.018 1.00 97.31 80 PHE A O 1
ATOM 638 N N . ALA A 1 81 ? 12.772 -6.071 -3.057 1.00 95.88 81 ALA A N 1
ATOM 639 C CA . ALA A 1 81 ? 11.909 -7.071 -3.704 1.00 95.88 81 ALA A CA 1
ATOM 640 C C . ALA A 1 81 ? 11.157 -7.934 -2.673 1.00 95.88 81 ALA A C 1
ATOM 642 O O . ALA A 1 81 ? 10.569 -8.954 -3.022 1.00 95.88 81 ALA A O 1
ATOM 643 N N . ASP A 1 82 ? 11.245 -7.584 -1.389 1.00 95.50 82 ASP A N 1
ATOM 644 C C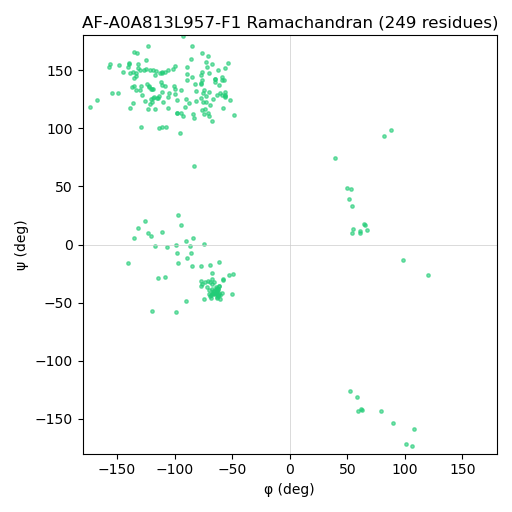A . ASP A 1 82 ? 10.595 -8.333 -0.323 1.00 95.50 82 ASP A CA 1
ATOM 645 C C . ASP A 1 82 ? 9.091 -8.037 -0.274 1.00 95.50 82 ASP A C 1
ATOM 647 O O . ASP A 1 82 ? 8.630 -6.928 -0.562 1.00 95.50 82 ASP A O 1
ATOM 651 N N . LEU A 1 83 ? 8.338 -9.073 0.095 1.00 95.81 83 LEU A N 1
ATOM 652 C CA . LEU A 1 83 ? 6.943 -8.988 0.493 1.00 95.81 83 LEU A CA 1
ATOM 653 C C . LEU A 1 83 ? 6.891 -9.161 2.012 1.00 95.81 83 LEU A C 1
ATOM 655 O O . LEU A 1 83 ? 7.286 -10.202 2.543 1.00 95.81 83 LEU A O 1
ATOM 659 N N . CYS A 1 84 ? 6.425 -8.136 2.707 1.00 96.50 84 CYS A N 1
ATOM 660 C CA . CYS A 1 84 ? 6.275 -8.141 4.155 1.00 96.50 84 CYS A CA 1
ATOM 661 C C . CYS A 1 84 ? 4.796 -8.119 4.518 1.00 96.50 84 CYS A C 1
ATOM 663 O O . CYS A 1 84 ? 4.016 -7.400 3.899 1.00 96.50 84 CYS A O 1
ATOM 665 N N . GLU A 1 85 ? 4.423 -8.880 5.534 1.00 96.69 85 GLU A N 1
ATOM 666 C CA . GLU A 1 85 ? 3.069 -8.934 6.068 1.00 96.69 85 GLU A CA 1
ATOM 667 C C . GLU A 1 85 ? 3.056 -8.299 7.461 1.00 96.69 85 GLU A C 1
ATOM 669 O O . GLU A 1 85 ? 3.936 -8.554 8.278 1.00 96.69 85 GLU A O 1
ATOM 674 N N . PHE A 1 86 ? 2.043 -7.489 7.743 1.00 97.62 86 PHE A N 1
ATOM 675 C CA . PHE A 1 86 ? 1.713 -7.007 9.075 1.00 97.62 86 PHE A CA 1
ATOM 676 C C . PHE A 1 86 ? 0.331 -7.521 9.463 1.00 97.62 86 PHE A C 1
ATOM 678 O O . PHE A 1 86 ? -0.661 -7.147 8.838 1.00 97.62 86 PHE A O 1
ATOM 685 N N . SER A 1 87 ? 0.253 -8.337 10.512 1.00 96.00 87 SER A N 1
ATOM 686 C CA . SER A 1 87 ? -1.035 -8.764 11.061 1.00 96.00 87 SER A CA 1
ATOM 687 C C . SER A 1 87 ? -1.604 -7.685 11.973 1.00 96.00 87 SER A C 1
ATOM 689 O O . SER A 1 87 ? -0.978 -7.303 12.967 1.00 96.00 87 SER A O 1
ATOM 691 N N . PHE A 1 88 ? -2.819 -7.225 11.673 1.00 95.25 88 PHE A N 1
ATOM 692 C CA . PHE A 1 88 ? -3.528 -6.262 12.514 1.00 95.25 88 PHE A CA 1
ATOM 693 C C . PHE A 1 88 ? -3.920 -6.862 13.870 1.00 95.25 88 PHE A C 1
ATOM 695 O O . PHE A 1 88 ? -3.965 -6.141 14.866 1.00 95.25 88 PHE A O 1
ATOM 702 N N . ASP A 1 89 ? -4.156 -8.175 13.922 1.00 92.19 89 ASP A N 1
ATOM 703 C CA . ASP A 1 89 ? -4.583 -8.874 15.136 1.00 92.19 89 ASP A CA 1
ATOM 704 C C . ASP A 1 89 ? -3.425 -9.046 16.128 1.00 92.19 89 ASP A C 1
ATOM 706 O O . ASP A 1 89 ? -3.570 -8.769 17.319 1.00 92.19 89 ASP A O 1
ATOM 710 N N . THR A 1 90 ? -2.257 -9.496 15.654 1.00 93.94 90 THR A N 1
ATOM 711 C CA . THR A 1 90 ? -1.079 -9.693 16.518 1.00 93.94 90 THR A CA 1
ATOM 712 C C . THR A 1 90 ? -0.204 -8.449 16.632 1.00 93.94 90 THR A C 1
ATOM 714 O O . THR A 1 90 ? 0.690 -8.417 17.480 1.00 93.94 90 THR A O 1
ATOM 717 N N . ARG A 1 91 ? -0.445 -7.432 15.794 1.00 95.06 91 ARG A N 1
ATOM 718 C CA . ARG A 1 91 ? 0.383 -6.225 15.656 1.00 95.06 91 ARG A CA 1
ATOM 719 C C . ARG A 1 91 ? 1.866 -6.562 15.488 1.00 95.06 91 ARG A C 1
ATOM 721 O O . ARG A 1 91 ? 2.729 -6.021 16.182 1.00 95.06 91 ARG A O 1
ATOM 728 N N . SER A 1 92 ? 2.158 -7.493 14.585 1.00 96.31 92 SER A N 1
ATOM 729 C CA . SER A 1 92 ? 3.518 -7.956 14.308 1.00 96.31 92 SER A CA 1
ATOM 730 C C . SER A 1 92 ? 3.752 -8.154 12.820 1.00 96.31 92 SER A C 1
ATOM 732 O O . SER A 1 92 ? 2.849 -8.566 12.091 1.00 96.31 92 SER A O 1
ATOM 734 N N . TRP A 1 93 ? 4.989 -7.912 12.411 1.00 97.88 93 TRP A N 1
ATOM 735 C CA . TRP A 1 93 ? 5.481 -8.129 11.065 1.00 97.88 93 TRP A CA 1
ATOM 736 C C . TRP A 1 93 ? 6.028 -9.543 10.877 1.00 97.88 93 TRP A C 1
ATOM 738 O O . TRP A 1 93 ? 6.623 -10.118 11.794 1.00 97.88 93 TRP A O 1
ATOM 748 N N . SER A 1 94 ? 5.868 -10.071 9.671 1.00 96.31 94 SER A N 1
ATOM 749 C CA . SER A 1 94 ? 6.471 -11.311 9.194 1.00 96.31 94 SER A CA 1
ATOM 750 C C . SER A 1 94 ? 7.007 -11.098 7.770 1.00 96.31 94 SER A C 1
ATOM 752 O O . SER A 1 94 ? 6.484 -10.292 6.988 1.00 96.31 94 SER A O 1
ATOM 754 N N . ARG A 1 95 ? 8.084 -11.802 7.411 1.00 94.38 95 ARG A N 1
ATOM 755 C CA . ARG A 1 95 ? 8.572 -11.828 6.026 1.00 94.38 95 ARG A CA 1
ATOM 756 C C . ARG A 1 95 ? 7.911 -12.966 5.256 1.00 94.38 95 ARG A C 1
ATOM 758 O O . ARG A 1 95 ? 8.041 -14.131 5.627 1.00 94.38 95 ARG A O 1
ATOM 765 N N . MET A 1 96 ? 7.289 -12.640 4.127 1.00 92.00 96 MET A N 1
ATOM 766 C CA . MET A 1 96 ? 6.653 -13.630 3.265 1.00 92.00 96 MET A CA 1
ATOM 767 C C . MET A 1 96 ? 7.637 -14.182 2.239 1.00 92.00 96 MET A C 1
ATOM 769 O O . MET A 1 96 ? 8.452 -13.457 1.662 1.00 92.00 96 MET A O 1
ATOM 773 N N . LYS A 1 97 ? 7.533 -15.487 1.981 1.00 85.75 97 LYS A N 1
ATOM 774 C CA . LYS A 1 97 ? 8.188 -16.125 0.839 1.00 85.75 97 LYS A CA 1
ATOM 775 C C . LYS A 1 97 ? 7.220 -16.103 -0.333 1.00 85.75 97 LYS A C 1
ATOM 777 O O . LYS A 1 97 ? 6.139 -16.679 -0.255 1.00 85.75 97 LYS A O 1
ATOM 782 N N . THR A 1 98 ? 7.605 -15.433 -1.408 1.00 78.31 98 THR A N 1
ATOM 783 C CA . THR A 1 98 ? 6.890 -15.494 -2.680 1.00 78.31 98 THR A CA 1
ATOM 784 C C . THR A 1 98 ? 7.328 -16.747 -3.439 1.00 78.31 98 THR A C 1
ATOM 786 O O . THR A 1 98 ? 8.504 -17.107 -3.436 1.00 78.31 98 THR A O 1
ATOM 789 N N . ALA A 1 99 ? 6.374 -17.442 -4.055 1.00 73.81 99 ALA A N 1
ATOM 790 C CA . ALA A 1 99 ? 6.645 -18.551 -4.966 1.00 73.81 99 ALA A CA 1
ATOM 791 C C . ALA A 1 99 ? 6.556 -18.067 -6.423 1.00 73.81 99 ALA A C 1
ATOM 793 O O . ALA A 1 99 ? 5.827 -17.118 -6.714 1.00 73.81 99 ALA A O 1
ATOM 794 N N . GLY A 1 100 ? 7.262 -18.740 -7.335 1.00 75.19 100 GLY A N 1
ATOM 795 C CA . GLY A 1 100 ? 7.308 -18.381 -8.757 1.00 75.19 100 GLY A CA 1
ATOM 796 C C . GLY A 1 100 ? 8.425 -17.390 -9.090 1.00 75.19 100 GLY A C 1
ATOM 797 O O . GLY A 1 100 ? 9.443 -17.367 -8.403 1.00 75.19 100 GLY A O 1
ATOM 798 N N . ASP A 1 101 ? 8.235 -16.606 -10.154 1.00 81.94 101 ASP A N 1
ATOM 799 C CA . ASP A 1 101 ? 9.165 -15.554 -10.586 1.00 81.94 101 ASP A CA 1
ATOM 800 C C . ASP A 1 101 ? 8.712 -14.194 -10.019 1.00 81.94 101 ASP A C 1
ATOM 802 O O . ASP A 1 101 ? 7.779 -13.578 -10.554 1.00 81.94 101 ASP A O 1
ATOM 806 N N . PRO A 1 102 ? 9.262 -13.746 -8.873 1.00 86.06 102 PRO A N 1
ATOM 807 C CA . PRO A 1 102 ? 8.826 -12.513 -8.241 1.00 86.06 102 PRO A CA 1
ATOM 808 C C . PRO A 1 102 ? 9.299 -11.282 -9.029 1.00 86.06 102 PRO A C 1
ATOM 810 O O . PRO A 1 102 ? 10.320 -11.325 -9.718 1.00 86.06 102 PRO A O 1
ATOM 813 N N . PRO A 1 103 ? 8.616 -10.134 -8.879 1.00 92.75 103 PRO A N 1
ATOM 814 C CA . PRO A 1 103 ? 9.096 -8.894 -9.461 1.00 92.75 103 PRO A CA 1
ATOM 815 C C . PRO A 1 103 ? 10.506 -8.558 -8.964 1.00 92.75 103 PRO A C 1
ATOM 817 O O . PRO A 1 103 ? 10.814 -8.694 -7.778 1.00 92.75 103 PRO A O 1
ATOM 820 N N . SER A 1 104 ? 11.339 -8.034 -9.865 1.00 95.31 104 SER A N 1
ATOM 821 C CA . SER A 1 104 ? 12.630 -7.435 -9.507 1.00 95.31 104 SER A CA 1
ATOM 822 C C . SER A 1 104 ? 12.478 -6.356 -8.429 1.00 95.31 104 SER A C 1
ATOM 824 O O . SER A 1 104 ? 11.419 -5.732 -8.300 1.00 95.31 104 SER A O 1
ATOM 826 N N . ALA A 1 105 ? 13.558 -6.088 -7.690 1.00 96.94 105 ALA A N 1
ATOM 827 C CA . ALA A 1 105 ? 13.575 -5.047 -6.669 1.00 96.94 105 ALA A CA 1
ATOM 828 C C . ALA A 1 105 ? 13.227 -3.674 -7.263 1.00 96.94 105 ALA A C 1
ATOM 830 O O . ALA A 1 105 ? 13.941 -3.160 -8.128 1.00 96.94 105 ALA A O 1
ATOM 831 N N . ARG A 1 106 ? 12.120 -3.072 -6.810 1.00 97.50 106 ARG A N 1
ATOM 832 C CA . ARG A 1 106 ? 11.504 -1.935 -7.509 1.00 97.50 106 ARG A CA 1
ATOM 833 C C . ARG A 1 106 ? 10.800 -0.941 -6.597 1.00 97.50 106 ARG A C 1
ATOM 835 O O . ARG A 1 106 ? 10.272 -1.267 -5.539 1.00 97.50 106 ARG A O 1
ATOM 842 N N . THR A 1 107 ? 10.709 0.289 -7.084 1.00 98.00 107 THR A N 1
ATOM 843 C CA . THR A 1 107 ? 9.954 1.397 -6.482 1.00 98.00 107 THR A CA 1
ATOM 844 C C . THR A 1 107 ? 8.938 1.951 -7.491 1.00 98.00 107 THR A C 1
ATOM 846 O O . THR A 1 107 ? 8.960 1.545 -8.650 1.00 98.00 107 THR A O 1
ATOM 849 N N . PHE A 1 108 ? 8.029 2.841 -7.080 1.00 96.94 108 PHE A N 1
ATOM 850 C CA . PHE A 1 108 ? 7.040 3.508 -7.952 1.00 96.94 108 PHE A CA 1
ATOM 851 C C . PHE A 1 108 ? 6.031 2.601 -8.678 1.00 96.94 108 PHE A C 1
ATOM 853 O O . PHE A 1 108 ? 5.303 3.063 -9.555 1.00 96.94 108 PHE A O 1
ATOM 860 N N . HIS A 1 109 ? 5.972 1.321 -8.328 1.00 97.88 109 HIS A N 1
ATOM 861 C CA . HIS A 1 109 ? 4.962 0.403 -8.838 1.00 97.88 109 HIS A CA 1
ATOM 862 C C . HIS A 1 109 ? 3.614 0.654 -8.146 1.00 97.88 109 HIS A C 1
ATOM 864 O O . HIS A 1 109 ? 3.535 1.307 -7.098 1.00 97.88 109 HIS A O 1
ATOM 870 N N . ARG A 1 110 ? 2.541 0.110 -8.717 1.00 97.50 110 ARG A N 1
ATOM 871 C CA . ARG A 1 110 ? 1.231 0.036 -8.058 1.00 97.50 110 ARG A CA 1
ATOM 872 C C . ARG A 1 110 ? 0.884 -1.409 -7.769 1.00 97.50 110 ARG A C 1
ATOM 874 O O . ARG A 1 110 ? 1.267 -2.287 -8.537 1.00 97.50 110 ARG A O 1
ATOM 881 N N . ALA A 1 111 ? 0.161 -1.628 -6.676 1.00 97.12 111 ALA A N 1
ATOM 882 C CA . ALA A 1 111 ? -0.346 -2.941 -6.336 1.00 97.12 111 ALA A CA 1
ATOM 883 C C . ALA A 1 111 ? -1.815 -2.894 -5.928 1.00 97.12 111 ALA A C 1
ATOM 885 O O . ALA A 1 111 ? -2.267 -1.903 -5.352 1.00 97.12 111 ALA A O 1
ATOM 886 N N . VAL A 1 112 ? -2.538 -3.967 -6.237 1.00 97.38 112 VAL A N 1
ATOM 887 C CA . VAL A 1 112 ? -3.944 -4.173 -5.871 1.00 97.38 112 VAL A CA 1
ATOM 888 C C . VAL A 1 112 ? -4.170 -5.628 -5.465 1.00 97.38 112 VAL A C 1
ATOM 890 O O . VAL A 1 112 ? -3.465 -6.516 -5.940 1.00 97.38 112 VAL A O 1
ATOM 893 N N . MET A 1 113 ? -5.158 -5.876 -4.606 1.00 95.19 113 MET A N 1
ATOM 894 C CA . MET A 1 113 ? -5.580 -7.230 -4.235 1.00 95.19 113 MET A CA 1
ATOM 895 C C . MET A 1 113 ? -6.826 -7.638 -5.009 1.00 95.19 113 MET A C 1
ATOM 897 O O . MET A 1 113 ? -7.787 -6.874 -5.083 1.00 95.19 113 MET A O 1
ATOM 901 N N . TYR A 1 114 ? -6.824 -8.855 -5.549 1.00 94.19 114 TYR A N 1
ATOM 902 C CA . TYR A 1 114 ? -8.001 -9.464 -6.161 1.00 94.19 114 TYR A CA 1
ATOM 903 C C . TYR A 1 114 ? -7.918 -10.996 -6.114 1.00 94.19 114 TYR A C 1
ATOM 905 O O . TYR A 1 114 ? -6.903 -11.578 -6.494 1.00 94.19 114 TYR A O 1
ATOM 913 N N . GLY A 1 115 ? -8.984 -11.659 -5.649 1.00 90.81 115 GLY A N 1
ATOM 914 C CA . GLY A 1 115 ? -9.080 -13.127 -5.621 1.00 90.81 115 GLY A CA 1
ATOM 915 C C . GLY A 1 115 ? -7.904 -13.818 -4.919 1.00 90.81 115 GLY A C 1
ATOM 916 O O . GLY A 1 115 ? -7.282 -14.703 -5.504 1.00 90.81 115 GLY A O 1
ATOM 917 N N . GLY A 1 116 ? -7.527 -13.354 -3.722 1.00 90.38 116 GLY A N 1
ATOM 918 C CA . GLY A 1 116 ? -6.397 -13.906 -2.960 1.00 90.38 116 GLY A CA 1
ATOM 919 C C . GLY A 1 116 ? -5.018 -13.677 -3.582 1.00 90.38 116 GLY A C 1
ATOM 920 O O . GLY A 1 116 ? -4.037 -14.289 -3.171 1.00 90.38 116 GLY A O 1
ATOM 921 N N . CYS A 1 117 ? -4.919 -12.813 -4.592 1.00 92.88 117 CYS A N 1
ATOM 922 C CA . CYS A 1 117 ? -3.665 -12.514 -5.265 1.00 92.88 117 CYS A CA 1
ATOM 923 C C . CYS A 1 117 ? -3.372 -11.014 -5.240 1.00 92.88 117 CYS A C 1
ATOM 925 O O . CYS A 1 117 ? -4.253 -10.189 -5.493 1.00 92.88 117 CYS A O 1
ATOM 927 N N . MET A 1 118 ? -2.113 -10.676 -4.987 1.00 94.56 118 MET A N 1
ATOM 928 C CA . MET A 1 118 ? -1.570 -9.336 -5.151 1.00 94.56 118 MET A CA 1
ATOM 929 C C . MET A 1 118 ? -1.092 -9.169 -6.591 1.00 94.56 118 MET A C 1
ATOM 931 O O . MET A 1 118 ? -0.229 -9.912 -7.058 1.00 94.56 118 MET A O 1
ATOM 935 N N . TYR A 1 119 ? -1.642 -8.187 -7.293 1.00 96.12 119 TYR A N 1
ATOM 936 C CA . TYR A 1 119 ? -1.216 -7.809 -8.635 1.00 96.12 119 TYR A CA 1
ATOM 937 C C . TYR A 1 119 ? -0.317 -6.589 -8.546 1.00 96.12 119 TYR A C 1
ATOM 939 O O . TYR A 1 119 ? -0.702 -5.609 -7.913 1.00 96.12 119 TYR A O 1
ATOM 947 N N . ILE A 1 120 ? 0.858 -6.639 -9.171 1.00 97.38 120 ILE A N 1
ATOM 948 C CA . ILE A 1 120 ? 1.847 -5.554 -9.165 1.00 97.38 120 ILE A CA 1
ATOM 949 C C . ILE A 1 120 ? 2.105 -5.123 -10.603 1.00 97.38 120 ILE A C 1
ATOM 951 O O . ILE A 1 120 ? 2.488 -5.951 -11.425 1.00 97.38 120 ILE A O 1
ATOM 955 N N . LEU A 1 121 ? 1.938 -3.831 -10.889 1.00 98.06 121 LEU A N 1
ATOM 956 C CA . LEU A 1 121 ? 2.123 -3.257 -12.220 1.00 98.06 121 LEU A CA 1
ATOM 957 C C . LEU A 1 121 ? 3.252 -2.223 -12.236 1.00 98.06 121 LEU A C 1
ATOM 959 O O . LEU A 1 121 ? 3.236 -1.237 -11.487 1.00 98.06 121 LEU A O 1
ATOM 963 N N . GLY A 1 122 ? 4.186 -2.435 -13.161 1.00 97.44 122 GLY A N 1
ATOM 964 C CA . GLY A 1 122 ? 5.231 -1.506 -13.556 1.00 97.44 122 GLY A CA 1
ATOM 965 C C . GLY A 1 122 ? 6.208 -1.147 -12.440 1.00 97.44 122 GLY A C 1
ATOM 966 O O . GLY A 1 122 ? 6.604 -1.982 -11.622 1.00 97.44 122 GLY A O 1
ATOM 967 N N . GLY A 1 123 ? 6.617 0.121 -12.433 1.00 97.50 123 GLY A N 1
ATOM 968 C CA . GLY A 1 123 ? 7.563 0.688 -11.477 1.00 97.50 123 GLY A CA 1
ATOM 969 C C . GLY A 1 123 ? 8.931 0.973 -12.086 1.00 97.50 123 GLY A C 1
ATOM 970 O O . GLY A 1 123 ? 9.076 1.165 -13.294 1.00 97.50 123 GLY A O 1
ATOM 971 N N . PHE A 1 124 ? 9.937 1.055 -11.224 1.00 96.75 124 PHE A N 1
ATOM 972 C CA . PHE A 1 124 ? 11.305 1.378 -11.595 1.00 96.75 124 PHE A CA 1
ATOM 973 C C . PHE A 1 124 ? 12.291 0.499 -10.828 1.00 96.75 124 PHE A C 1
ATOM 975 O O . PHE A 1 124 ? 12.376 0.587 -9.600 1.00 96.75 124 PHE A O 1
ATOM 982 N N . ASP A 1 125 ? 13.049 -0.317 -11.558 1.00 95.81 125 ASP A N 1
ATOM 983 C CA . ASP A 1 125 ? 14.109 -1.195 -11.039 1.00 95.81 125 ASP A CA 1
ATOM 984 C C . ASP A 1 125 ? 15.519 -0.742 -11.463 1.00 95.81 125 ASP A C 1
ATOM 986 O O . ASP A 1 125 ? 16.505 -1.435 -11.236 1.00 95.81 125 ASP A O 1
ATOM 990 N N . GLY A 1 126 ? 15.625 0.465 -12.024 1.00 93.94 126 GLY A N 1
ATOM 991 C CA . GLY A 1 126 ? 16.789 0.962 -12.768 1.00 93.94 126 GLY A CA 1
ATOM 992 C C . GLY A 1 126 ? 16.395 1.320 -14.201 1.00 93.94 126 GLY A C 1
ATOM 993 O O . GLY A 1 126 ? 16.953 2.241 -14.793 1.00 93.94 126 GLY A O 1
ATOM 994 N N . THR A 1 127 ? 15.342 0.671 -14.701 1.00 95.44 127 THR A N 1
ATOM 995 C CA . THR A 1 127 ? 14.639 1.017 -15.937 1.00 95.44 127 THR A CA 1
ATOM 996 C C . THR A 1 127 ? 13.152 1.225 -15.658 1.00 95.44 127 THR A C 1
ATOM 998 O O . THR A 1 127 ? 12.635 0.776 -14.634 1.00 95.44 127 THR A O 1
ATOM 1001 N N . ARG A 1 128 ? 12.446 1.954 -16.534 1.00 96.62 128 ARG A N 1
ATOM 1002 C CA . ARG A 1 128 ? 10.984 2.091 -16.423 1.00 96.62 128 ARG A CA 1
ATOM 1003 C C . ARG A 1 128 ? 10.343 0.771 -16.827 1.00 96.62 128 ARG A C 1
ATOM 1005 O O . ARG A 1 128 ? 10.625 0.264 -17.909 1.00 96.62 128 ARG A O 1
ATOM 1012 N N . ARG A 1 129 ? 9.468 0.249 -15.975 1.00 96.81 129 ARG A N 1
ATOM 1013 C CA . ARG A 1 129 ? 8.780 -1.021 -16.182 1.00 96.81 129 ARG A CA 1
ATOM 1014 C C . ARG A 1 129 ? 7.291 -0.819 -16.437 1.00 96.81 129 ARG A C 1
ATOM 1016 O O . ARG A 1 129 ? 6.669 0.085 -15.881 1.00 96.81 129 ARG A O 1
ATOM 1023 N N . ASN A 1 130 ? 6.731 -1.705 -17.250 1.00 96.56 130 ASN A N 1
ATOM 1024 C CA . ASN A 1 130 ? 5.306 -1.839 -17.560 1.00 96.56 130 ASN A CA 1
ATOM 1025 C C . ASN A 1 130 ? 4.830 -3.303 -17.437 1.00 96.56 130 ASN A C 1
ATOM 1027 O O . ASN A 1 130 ? 3.759 -3.643 -17.931 1.00 96.56 130 ASN A O 1
ATOM 1031 N N . ASP A 1 131 ? 5.643 -4.157 -16.814 1.00 96.38 131 ASP A N 1
ATOM 1032 C CA . ASP A 1 131 ? 5.362 -5.568 -16.556 1.00 96.38 131 ASP A CA 1
ATOM 1033 C C . ASP A 1 131 ? 4.292 -5.734 -15.462 1.00 96.38 131 ASP A C 1
ATOM 1035 O O . ASP A 1 131 ? 4.117 -4.875 -14.595 1.00 96.38 131 ASP A O 1
ATOM 1039 N N . MET A 1 132 ? 3.551 -6.840 -15.519 1.00 95.62 132 MET A N 1
ATOM 1040 C CA . MET A 1 132 ? 2.518 -7.196 -14.546 1.00 95.62 132 MET A CA 1
ATOM 1041 C C . MET A 1 132 ? 2.897 -8.510 -13.870 1.00 95.62 132 MET A C 1
ATOM 1043 O O . MET A 1 132 ? 3.218 -9.483 -14.549 1.00 95.62 132 MET A O 1
ATOM 1047 N N . TYR A 1 133 ? 2.785 -8.552 -12.547 1.00 95.94 133 TYR A N 1
ATOM 1048 C CA . TYR A 1 133 ? 3.007 -9.749 -11.743 1.00 95.94 133 TYR A CA 1
ATOM 1049 C C . TYR A 1 133 ? 1.766 -10.099 -10.939 1.00 95.94 133 TYR A C 1
ATOM 1051 O O . TYR A 1 133 ? 1.021 -9.216 -10.518 1.00 95.94 133 TYR A O 1
ATOM 1059 N N . LYS A 1 134 ? 1.591 -11.395 -10.686 1.00 94.00 134 LYS A N 1
ATOM 1060 C CA . LYS A 1 134 ? 0.558 -11.953 -9.816 1.00 94.00 134 LYS A CA 1
ATOM 1061 C C . LYS A 1 134 ? 1.242 -12.774 -8.729 1.00 94.00 134 LYS A C 1
ATOM 1063 O O . LYS A 1 134 ? 1.876 -13.779 -9.030 1.00 94.00 134 LYS A O 1
ATOM 1068 N N . LEU A 1 135 ? 1.091 -12.359 -7.479 1.00 91.81 135 LEU A N 1
ATOM 1069 C CA . LEU A 1 135 ? 1.606 -13.063 -6.309 1.00 91.81 135 LEU A CA 1
ATOM 1070 C C . LEU A 1 135 ? 0.430 -13.645 -5.529 1.00 91.81 135 LEU A C 1
ATOM 1072 O O . LEU A 1 135 ? -0.462 -12.904 -5.125 1.00 91.81 135 LEU A O 1
ATOM 1076 N N . ALA A 1 136 ? 0.412 -14.959 -5.319 1.00 90.12 136 ALA A N 1
ATOM 1077 C CA . ALA A 1 136 ? -0.575 -15.578 -4.440 1.00 90.12 136 ALA A CA 1
ATOM 1078 C C . ALA A 1 136 ? -0.277 -15.194 -2.985 1.00 90.12 136 ALA A C 1
ATOM 1080 O O . ALA A 1 136 ? 0.866 -15.300 -2.537 1.00 90.12 136 ALA A O 1
ATOM 1081 N N . VAL A 1 137 ? -1.302 -14.749 -2.260 1.00 88.19 137 VAL A N 1
ATOM 1082 C CA . VAL A 1 137 ? -1.197 -14.358 -0.854 1.00 88.19 137 VAL A CA 1
ATOM 1083 C C . VAL A 1 137 ? -2.163 -15.232 -0.053 1.00 88.19 137 VAL A C 1
ATOM 1085 O O . VAL A 1 137 ? -3.357 -15.237 -0.357 1.00 88.19 137 VAL A O 1
ATOM 1088 N N . PRO A 1 138 ? -1.682 -16.004 0.937 1.00 81.88 138 PRO A N 1
ATOM 1089 C CA . PRO A 1 138 ? -2.564 -16.834 1.741 1.00 81.88 138 PRO A CA 1
ATOM 1090 C C . PRO A 1 138 ? -3.519 -15.953 2.547 1.00 81.88 138 PRO A C 1
ATOM 1092 O O . PRO A 1 138 ? -3.127 -14.919 3.087 1.00 81.88 138 PRO A O 1
ATOM 1095 N N . GLU A 1 139 ? -4.779 -16.368 2.641 1.00 74.31 139 GLU A N 1
ATOM 1096 C CA . GLU A 1 139 ? -5.725 -15.723 3.542 1.00 74.31 139 GLU A CA 1
ATOM 1097 C C . GLU A 1 139 ? -5.401 -16.141 4.976 1.00 74.31 139 GLU A C 1
ATOM 1099 O O . GLU A 1 139 ? -5.534 -17.305 5.355 1.00 74.31 139 GLU A O 1
ATOM 1104 N N . THR A 1 140 ? -4.933 -15.191 5.776 1.00 67.19 140 THR A N 1
ATOM 1105 C CA . THR A 1 140 ? -4.734 -15.389 7.206 1.00 67.19 140 THR A CA 1
ATOM 1106 C C . THR A 1 140 ? -6.070 -15.174 7.910 1.00 67.19 140 THR A C 1
ATOM 1108 O O . THR A 1 140 ? -6.602 -14.065 7.974 1.00 67.19 140 THR A O 1
ATOM 1111 N N . GLN A 1 141 ? -6.660 -16.267 8.397 1.00 56.59 141 GLN A N 1
ATOM 1112 C CA . GLN A 1 141 ? -7.876 -16.193 9.203 1.00 56.59 141 GLN A CA 1
ATOM 1113 C C . GLN A 1 141 ? -7.564 -15.581 10.578 1.00 56.59 141 GLN A C 1
ATOM 1115 O O . GLN A 1 141 ? -6.489 -15.828 11.139 1.00 56.59 141 GLN A O 1
ATOM 1120 N N . PRO A 1 142 ? -8.507 -14.837 11.182 1.00 57.31 142 PRO A N 1
ATOM 1121 C CA . PRO A 1 142 ? -8.369 -14.371 12.553 1.00 57.31 142 PRO A CA 1
ATOM 1122 C C . PRO A 1 142 ? -8.139 -15.562 13.492 1.00 57.31 142 PRO A C 1
ATOM 1124 O O . PRO A 1 142 ? -8.911 -16.524 13.493 1.00 57.31 142 PRO A O 1
ATOM 1127 N N . ARG A 1 143 ? -7.125 -15.491 14.370 1.00 52.91 143 ARG A N 1
ATOM 1128 C CA . ARG A 1 143 ? -6.812 -16.573 15.338 1.00 52.91 143 ARG A CA 1
ATOM 1129 C C . ARG A 1 143 ? -8.021 -17.013 16.184 1.00 52.91 143 ARG A C 1
ATOM 1131 O O . ARG A 1 143 ? -8.052 -18.142 16.676 1.00 52.91 143 ARG A O 1
ATOM 1138 N N . GLY A 1 144 ? -8.999 -16.126 16.388 1.00 52.34 144 GLY A N 1
ATOM 1139 C CA . GLY A 1 144 ? -10.244 -16.423 17.102 1.00 52.34 144 GLY A CA 1
ATOM 1140 C C . GLY A 1 144 ? -11.203 -17.326 16.321 1.00 52.34 144 GLY A C 1
ATOM 1141 O O . GLY A 1 144 ? -11.828 -18.207 16.912 1.00 52.34 144 GLY A O 1
ATOM 1142 N N . GLU A 1 145 ? -11.277 -17.163 15.002 1.00 53.25 145 GLU A N 1
ATOM 1143 C CA . GLU A 1 145 ? -12.125 -17.976 14.128 1.00 53.25 145 GLU A CA 1
ATOM 1144 C C . GLU A 1 145 ? -11.508 -19.343 13.872 1.00 53.25 145 GLU A C 1
ATOM 1146 O O . GLU A 1 145 ? -12.230 -20.332 13.894 1.00 53.25 145 GLU A O 1
ATOM 1151 N N . GLU A 1 146 ? -10.180 -19.443 13.761 1.00 53.81 146 GLU A N 1
ATOM 1152 C CA . GLU A 1 146 ? -9.520 -20.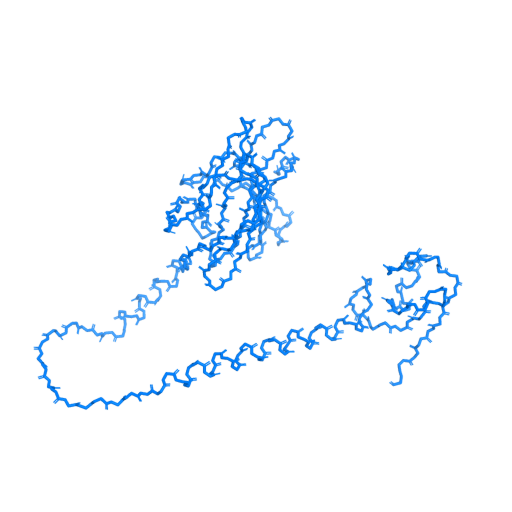740 13.608 1.00 53.81 146 GLU A CA 1
ATOM 1153 C C . GLU A 1 146 ? -9.681 -21.617 14.860 1.00 53.81 146 GLU A C 1
ATOM 1155 O O . GLU A 1 146 ? -9.966 -22.807 14.744 1.00 53.81 146 GLU A O 1
ATOM 1160 N N . LYS A 1 147 ? -9.595 -21.041 16.071 1.00 52.28 147 LYS A N 1
ATOM 1161 C CA . LYS A 1 147 ? -9.915 -21.768 17.314 1.00 52.28 147 LYS A CA 1
ATOM 1162 C C . LYS A 1 147 ? -11.381 -22.183 17.375 1.00 52.28 147 LYS A C 1
ATOM 1164 O O . LYS A 1 147 ? -11.666 -23.297 17.799 1.00 52.28 147 LYS A O 1
ATOM 1169 N N . ARG A 1 148 ? -12.306 -21.311 16.961 1.00 55.97 148 ARG A N 1
ATOM 1170 C CA . ARG A 1 148 ? -13.744 -21.615 16.931 1.00 55.97 148 ARG A CA 1
ATOM 1171 C C . ARG A 1 148 ? -14.064 -22.685 15.887 1.00 55.97 148 ARG A C 1
ATOM 1173 O O . ARG A 1 148 ? -14.852 -23.569 16.178 1.00 55.97 148 ARG A O 1
ATOM 1180 N N . ARG A 1 149 ? -13.400 -22.665 14.730 1.00 59.06 149 ARG A N 1
ATOM 1181 C CA . ARG A 1 149 ? -13.507 -23.673 13.669 1.00 59.06 149 ARG A CA 1
ATOM 1182 C C . ARG A 1 149 ? -12.909 -25.006 14.097 1.00 59.06 149 ARG A C 1
ATOM 1184 O O . ARG A 1 149 ? -13.579 -26.011 13.951 1.00 59.06 149 ARG A O 1
ATOM 1191 N N . ARG A 1 150 ? -11.713 -25.016 14.699 1.00 60.25 150 ARG A N 1
ATOM 1192 C CA . ARG A 1 150 ? -11.113 -26.228 15.287 1.00 60.25 150 ARG A CA 1
ATOM 1193 C C . ARG A 1 150 ? -11.966 -26.788 16.419 1.00 60.25 150 ARG A C 1
ATOM 1195 O O . ARG A 1 150 ? -12.053 -27.996 16.557 1.00 60.25 150 ARG A O 1
ATOM 1202 N N . ARG A 1 151 ? -12.612 -25.926 17.210 1.00 62.62 151 ARG A N 1
ATOM 1203 C CA . ARG A 1 151 ? -13.554 -26.338 18.254 1.00 62.62 151 ARG A CA 1
ATOM 1204 C C . ARG A 1 151 ? -14.837 -26.922 17.659 1.00 62.62 151 ARG A C 1
ATOM 1206 O O . ARG A 1 151 ? -15.227 -27.991 18.087 1.00 62.62 151 ARG A O 1
ATOM 1213 N N . LEU A 1 152 ? -15.412 -26.299 16.630 1.00 59.72 152 LEU A N 1
ATOM 1214 C CA . LEU A 1 152 ? -16.563 -26.833 15.891 1.00 59.72 152 LEU A CA 1
ATOM 1215 C C . LEU A 1 152 ? -16.230 -28.148 15.158 1.00 59.72 152 LEU A C 1
ATOM 1217 O O . LEU A 1 152 ? -17.066 -29.036 15.124 1.00 59.72 152 LEU A O 1
ATOM 1221 N N . GLN A 1 153 ? -15.011 -28.291 14.625 1.00 68.62 153 GLN A N 1
ATOM 1222 C CA . GLN A 1 153 ? -14.502 -29.521 13.996 1.00 68.62 153 GLN A CA 1
ATOM 1223 C C . GLN A 1 153 ? -14.170 -30.620 15.018 1.00 68.62 153 GLN A C 1
ATOM 1225 O O . GLN A 1 153 ? -14.316 -31.799 14.725 1.00 68.62 153 GLN A O 1
ATOM 1230 N N . ALA A 1 154 ? -13.734 -30.255 16.226 1.00 59.50 154 ALA A N 1
ATOM 1231 C CA . ALA A 1 154 ? -13.529 -31.199 17.324 1.00 59.50 154 ALA A CA 1
ATOM 1232 C C . ALA A 1 154 ? -14.857 -31.620 17.980 1.00 59.50 154 ALA A C 1
ATOM 1234 O O . ALA A 1 154 ? -14.985 -32.746 18.445 1.00 59.50 154 ALA A O 1
ATOM 1235 N N . GLU A 1 155 ? -15.851 -30.728 18.003 1.00 58.56 155 GLU A N 1
ATOM 1236 C CA . GLU A 1 155 ? -17.211 -30.990 18.487 1.00 58.56 155 GLU A CA 1
ATOM 1237 C C . GLU A 1 155 ? -18.047 -31.794 17.469 1.00 58.56 155 GLU A C 1
ATOM 1239 O O . GLU A 1 155 ? -19.030 -32.414 17.866 1.00 58.56 155 GLU A O 1
ATOM 1244 N N . SER A 1 156 ? -17.647 -31.847 16.189 1.00 50.84 156 SER A N 1
ATOM 1245 C CA . SER A 1 156 ? -18.290 -32.671 15.152 1.00 50.84 156 SER A CA 1
ATOM 1246 C C . SER A 1 156 ? -17.774 -34.112 15.059 1.00 50.84 156 SER A C 1
ATOM 1248 O O . SER A 1 156 ? -18.290 -34.852 14.235 1.00 50.84 156 SER A O 1
ATOM 1250 N N . GLY A 1 157 ? -16.795 -34.508 15.884 1.00 47.59 157 GLY A N 1
ATOM 1251 C CA . GLY A 1 157 ? -16.409 -35.902 16.135 1.00 47.59 157 GLY A CA 1
ATOM 1252 C C . GLY A 1 157 ? -16.416 -36.850 14.929 1.00 47.59 157 GLY A C 1
ATOM 1253 O O . GLY A 1 157 ? -17.265 -37.731 14.866 1.00 47.59 157 GLY A O 1
ATOM 1254 N N . GLU A 1 158 ? -15.428 -36.745 14.042 1.00 38.59 158 GLU A N 1
ATOM 1255 C CA . GLU A 1 158 ? -15.036 -37.858 13.168 1.00 38.59 158 GLU A CA 1
ATOM 1256 C C . GLU A 1 158 ? -13.652 -38.328 13.621 1.00 38.59 158 GLU A C 1
ATOM 1258 O O . GLU A 1 158 ? -12.638 -37.663 13.405 1.00 38.59 158 GLU A O 1
ATOM 1263 N N . ALA A 1 159 ? -13.638 -39.433 14.367 1.00 36.56 159 ALA A N 1
ATOM 1264 C CA . ALA A 1 159 ? -12.425 -40.164 14.689 1.00 36.56 159 ALA A CA 1
ATOM 1265 C C . ALA A 1 159 ? -12.001 -40.988 13.467 1.00 36.56 159 ALA A C 1
ATOM 1267 O O . ALA A 1 159 ? -12.842 -41.595 12.808 1.00 36.56 159 ALA A O 1
ATOM 1268 N N . ASP A 1 160 ? -10.695 -41.003 13.205 1.00 36.38 160 ASP A N 1
ATOM 1269 C CA . ASP A 1 160 ? -10.032 -41.875 12.240 1.00 36.38 160 ASP A CA 1
ATOM 1270 C C . ASP A 1 160 ? -10.460 -43.345 12.415 1.00 36.38 160 ASP A C 1
ATOM 1272 O O . ASP A 1 160 ? -10.059 -44.006 13.374 1.00 36.38 160 ASP A O 1
ATOM 1276 N N . GLU A 1 161 ? -11.191 -43.884 11.440 1.00 32.25 161 GLU A N 1
ATOM 1277 C CA . GLU A 1 161 ? -11.160 -45.309 11.108 1.00 32.25 161 GLU A CA 1
ATOM 1278 C C . GLU A 1 161 ? -10.540 -45.457 9.717 1.00 32.25 161 GLU A C 1
ATOM 1280 O O . GLU A 1 161 ? -11.164 -45.228 8.682 1.00 32.25 161 GLU A O 1
ATOM 1285 N N . ALA A 1 162 ? -9.259 -45.823 9.701 1.00 34.69 162 ALA A N 1
ATOM 1286 C CA . ALA A 1 162 ? -8.589 -46.274 8.497 1.00 34.69 162 ALA A CA 1
ATOM 1287 C C . ALA A 1 162 ? -8.900 -47.760 8.237 1.00 34.69 162 ALA A C 1
ATOM 1289 O O . ALA A 1 162 ? -8.681 -48.606 9.102 1.00 34.69 162 ALA A O 1
ATOM 1290 N N . ALA A 1 163 ? -9.270 -48.029 6.980 1.00 34.88 163 ALA A N 1
ATOM 1291 C CA . ALA A 1 163 ? -9.172 -49.287 6.230 1.00 34.88 163 ALA A CA 1
ATOM 1292 C C . ALA A 1 163 ? -10.257 -50.372 6.423 1.00 34.88 163 ALA A C 1
ATOM 1294 O O . ALA A 1 163 ? -10.088 -51.310 7.196 1.00 34.88 163 ALA A O 1
ATOM 1295 N N . ALA A 1 164 ? -11.273 -50.339 5.550 1.00 27.86 164 ALA A N 1
ATOM 1296 C CA . ALA A 1 164 ? -11.605 -51.438 4.628 1.00 27.86 164 ALA A CA 1
ATOM 1297 C C . ALA A 1 164 ? -12.615 -50.950 3.567 1.00 27.86 164 ALA A C 1
ATOM 1299 O O . ALA A 1 164 ? -13.674 -50.430 3.906 1.00 27.86 164 ALA A O 1
ATOM 1300 N N . GLU A 1 165 ? -12.278 -51.106 2.283 1.00 36.53 165 GLU A N 1
ATOM 1301 C CA . GLU A 1 165 ? -13.168 -50.821 1.148 1.00 36.53 165 GLU A CA 1
ATOM 1302 C C . GLU A 1 165 ? -14.455 -51.663 1.206 1.00 36.53 165 GLU A C 1
ATOM 1304 O O . GLU A 1 165 ? -14.406 -52.863 1.496 1.00 36.53 165 GLU A O 1
ATOM 1309 N N . PRO A 1 166 ? -15.584 -51.082 0.774 1.00 28.55 166 PRO A N 1
ATOM 1310 C CA . PRO A 1 166 ? -16.373 -51.770 -0.234 1.00 28.55 166 PRO A CA 1
ATOM 1311 C C . PRO A 1 166 ? -16.616 -50.853 -1.433 1.00 28.55 166 PRO A C 1
ATOM 1313 O O . PRO A 1 166 ? -17.157 -49.755 -1.327 1.00 28.55 166 PRO A O 1
ATOM 1316 N N . GLN A 1 167 ? -16.215 -51.343 -2.602 1.00 41.00 167 GLN A N 1
ATOM 1317 C CA . GLN A 1 167 ? -16.641 -50.815 -3.892 1.00 41.00 167 GLN A CA 1
ATOM 1318 C C . GLN A 1 167 ? -18.173 -50.837 -3.961 1.00 41.00 167 GLN A C 1
ATOM 1320 O O . GLN A 1 167 ? -18.717 -51.909 -3.730 1.00 41.00 167 GLN A O 1
ATOM 1325 N N . ILE A 1 168 ? -18.829 -49.708 -4.282 1.00 31.05 168 ILE A N 1
ATOM 1326 C CA . ILE A 1 168 ? -20.043 -49.561 -5.123 1.00 31.05 168 ILE A CA 1
ATOM 1327 C C . ILE A 1 168 ? -20.325 -48.048 -5.329 1.00 31.05 168 ILE A C 1
ATOM 1329 O O . ILE A 1 168 ? -20.643 -47.349 -4.374 1.00 31.05 168 ILE A O 1
ATOM 1333 N N . GLY A 1 169 ? -20.284 -47.590 -6.590 1.00 29.50 169 GLY A N 1
ATOM 1334 C CA . GLY A 1 169 ? -21.161 -46.539 -7.145 1.00 29.50 169 GLY A CA 1
ATOM 1335 C C . GLY A 1 169 ? -20.744 -45.066 -7.023 1.00 29.50 169 GLY A C 1
ATOM 1336 O O . GLY A 1 169 ? -21.034 -44.415 -6.027 1.00 29.50 169 GLY A O 1
ATOM 1337 N N . GLU A 1 170 ? -20.166 -44.517 -8.092 1.00 38.84 170 GLU A N 1
ATOM 1338 C CA . GLU A 1 170 ? -20.050 -43.076 -8.353 1.00 38.84 170 GLU A CA 1
ATOM 1339 C C . GLU A 1 170 ? -21.442 -42.453 -8.597 1.00 38.84 170 GLU A C 1
ATOM 1341 O O . GLU A 1 170 ? -22.149 -42.882 -9.507 1.00 38.84 170 GLU A O 1
ATOM 1346 N N . GLU A 1 171 ? -21.818 -41.408 -7.853 1.00 35.69 171 GLU A N 1
ATOM 1347 C CA . GLU A 1 171 ? -22.787 -40.407 -8.327 1.00 35.69 171 GLU A CA 1
ATOM 1348 C C . GLU A 1 171 ? -22.208 -38.999 -8.122 1.00 35.69 171 GLU A C 1
ATOM 1350 O O . GLU A 1 171 ? -22.175 -38.444 -7.021 1.00 35.69 171 GLU A O 1
ATOM 1355 N N . GLU A 1 172 ? -21.704 -38.434 -9.219 1.00 36.09 172 GLU A N 1
ATOM 1356 C CA . GLU A 1 172 ? -21.215 -37.063 -9.328 1.00 36.09 172 GLU A CA 1
ATOM 1357 C C . GLU A 1 172 ? -22.387 -36.063 -9.273 1.00 36.09 172 GLU A C 1
ATOM 1359 O O . GLU A 1 172 ? -23.204 -35.979 -10.189 1.00 36.09 172 GLU A O 1
ATOM 1364 N N . GLY A 1 173 ? -22.464 -35.248 -8.216 1.00 43.06 173 GLY A N 1
ATOM 1365 C CA . GLY A 1 173 ? -23.297 -34.039 -8.214 1.00 43.06 173 GLY A CA 1
ATOM 1366 C C . GLY A 1 173 ? -22.642 -32.937 -9.069 1.00 43.06 173 GLY A C 1
ATOM 1367 O O . GLY A 1 173 ? -21.443 -32.700 -8.902 1.00 43.06 173 GLY A O 1
ATOM 1368 N N . PRO A 1 174 ? -23.352 -32.228 -9.972 1.00 41.34 174 PRO A N 1
ATOM 1369 C CA . PRO A 1 174 ? -22.693 -31.527 -11.071 1.00 41.34 174 PRO A CA 1
ATOM 1370 C C . PRO A 1 174 ? -21.931 -30.280 -10.604 1.00 41.34 174 PRO A C 1
ATOM 1372 O O . PRO A 1 174 ? -22.519 -29.324 -10.082 1.00 41.34 174 PRO A O 1
ATOM 1375 N N . LEU A 1 175 ? -20.625 -30.261 -10.897 1.00 46.09 175 LEU A N 1
ATOM 1376 C CA . LEU A 1 175 ? -19.687 -29.132 -10.781 1.00 46.09 175 LEU A CA 1
ATOM 1377 C C . LEU A 1 175 ? -20.226 -27.835 -11.431 1.00 46.09 175 LEU A C 1
ATOM 1379 O O . LEU A 1 175 ? -19.877 -26.727 -11.016 1.00 46.09 175 LEU A O 1
ATOM 1383 N N . GLU A 1 176 ? -21.117 -27.973 -12.415 1.00 45.88 176 GLU A N 1
ATOM 1384 C CA . GLU A 1 176 ? -21.780 -26.883 -13.138 1.00 45.88 176 GLU A CA 1
ATOM 1385 C C . GLU A 1 176 ? -22.658 -26.009 -12.232 1.00 45.88 176 GLU A C 1
ATOM 1387 O O . GLU A 1 176 ? -22.616 -24.784 -12.343 1.00 45.88 176 GLU A O 1
ATOM 1392 N N . SER A 1 177 ? -23.361 -26.602 -11.261 1.00 49.12 177 SER A N 1
ATOM 1393 C CA . SER A 1 177 ? -24.281 -25.880 -10.365 1.00 49.12 177 SER A CA 1
ATOM 1394 C C . SER A 1 177 ? -23.562 -24.850 -9.481 1.00 49.12 177 SER A C 1
ATOM 1396 O O . SER A 1 177 ? -24.037 -23.728 -9.284 1.00 49.12 177 SER A O 1
ATOM 1398 N N . ASN A 1 178 ? -22.358 -25.177 -9.006 1.00 52.81 178 ASN A N 1
ATOM 1399 C CA . ASN A 1 178 ? -21.546 -24.293 -8.166 1.00 52.81 178 ASN A CA 1
ATOM 1400 C C . ASN A 1 178 ? -20.877 -23.169 -8.977 1.00 52.81 178 ASN A C 1
ATOM 1402 O O . ASN A 1 178 ? -20.742 -22.040 -8.489 1.00 52.81 178 ASN A O 1
ATOM 1406 N N . ILE A 1 179 ? -20.501 -23.449 -10.229 1.00 57.09 179 ILE A N 1
ATOM 1407 C CA . ILE A 1 179 ? -19.958 -22.454 -11.164 1.00 57.09 179 ILE A CA 1
ATOM 1408 C C . ILE A 1 179 ? -21.060 -21.475 -11.588 1.00 57.09 179 ILE A C 1
ATOM 1410 O O . ILE A 1 179 ? -20.840 -20.262 -11.594 1.00 57.09 179 ILE A O 1
ATOM 1414 N N . GLU A 1 180 ? -22.260 -21.976 -11.876 1.00 65.19 180 GLU A N 1
ATOM 1415 C CA . GLU A 1 180 ? -23.412 -21.172 -12.283 1.00 65.19 180 GLU A CA 1
ATOM 1416 C C . GLU A 1 180 ? -23.899 -20.264 -11.145 1.00 65.19 180 GLU A C 1
ATOM 1418 O O . GLU A 1 180 ? -24.075 -19.060 -11.343 1.00 65.19 180 GLU A O 1
ATOM 1423 N N . THR A 1 181 ? -23.959 -20.783 -9.915 1.00 65.38 181 THR A N 1
ATOM 1424 C CA . THR A 1 181 ? -24.276 -19.984 -8.718 1.00 65.38 181 THR A CA 1
ATOM 1425 C C . THR A 1 181 ? -23.235 -18.884 -8.468 1.00 65.38 181 THR A C 1
ATOM 1427 O O . THR A 1 181 ? -23.578 -17.757 -8.102 1.00 65.38 181 THR A O 1
ATOM 1430 N N . SER A 1 182 ? -21.952 -19.174 -8.707 1.00 68.19 182 SER A N 1
ATOM 1431 C CA . SER A 1 182 ? -20.864 -18.194 -8.571 1.00 68.19 182 SER A CA 1
ATOM 1432 C C . SER A 1 182 ? -20.921 -17.114 -9.658 1.00 68.19 182 SER A C 1
ATOM 1434 O O . SER A 1 182 ? -20.721 -15.931 -9.376 1.00 68.19 182 SER A O 1
ATOM 1436 N N . ARG A 1 183 ? -21.261 -17.497 -10.894 1.00 76.75 183 ARG A N 1
ATOM 1437 C CA . ARG A 1 183 ? -21.427 -16.584 -12.033 1.00 76.75 183 ARG A CA 1
ATOM 1438 C C . ARG A 1 183 ? -22.632 -15.659 -11.861 1.00 76.75 183 ARG A C 1
ATOM 1440 O O . ARG A 1 183 ? -22.512 -14.461 -12.112 1.00 76.75 183 ARG A O 1
ATOM 1447 N N . LEU A 1 184 ? -23.756 -16.189 -11.378 1.00 79.25 184 LEU A N 1
ATOM 1448 C CA . LEU A 1 184 ? -24.957 -15.408 -11.073 1.00 79.25 184 LEU A CA 1
ATOM 1449 C C . LEU A 1 184 ? -24.696 -14.386 -9.958 1.00 79.25 184 LEU A C 1
ATOM 1451 O O . LEU A 1 184 ? -25.107 -13.235 -10.080 1.00 79.25 184 LEU A O 1
ATOM 1455 N N . ARG A 1 185 ? -23.944 -14.751 -8.909 1.00 78.75 185 ARG A N 1
ATOM 1456 C CA . ARG A 1 185 ? -23.547 -13.805 -7.846 1.00 78.75 185 ARG A CA 1
ATOM 1457 C C . ARG A 1 185 ? -22.698 -12.647 -8.373 1.00 78.75 185 ARG A C 1
ATOM 1459 O O . ARG A 1 185 ? -22.939 -11.506 -7.988 1.00 78.75 185 ARG A O 1
ATOM 1466 N N . LEU A 1 186 ? -21.746 -12.919 -9.269 1.00 77.94 186 LEU A N 1
ATOM 1467 C CA . LEU A 1 186 ? -20.942 -11.871 -9.910 1.00 77.94 186 LEU A CA 1
ATOM 1468 C C . LEU A 1 186 ? -21.797 -10.962 -10.801 1.00 77.94 186 LEU A C 1
ATOM 1470 O O . LEU A 1 186 ? -21.651 -9.745 -10.736 1.00 77.94 186 LEU A O 1
ATOM 1474 N N . GLN A 1 187 ? -22.730 -11.525 -11.573 1.00 89.00 187 GLN A N 1
ATOM 1475 C CA . GLN A 1 187 ? -23.658 -10.732 -12.385 1.00 89.00 187 GLN A CA 1
ATOM 1476 C C . GLN A 1 187 ? -24.560 -9.838 -11.529 1.00 89.00 187 GLN A C 1
ATOM 1478 O O . GLN A 1 187 ? -24.734 -8.666 -11.855 1.00 89.00 187 GLN A O 1
ATOM 1483 N N . VAL A 1 188 ? -25.098 -10.351 -10.419 1.00 88.44 188 VAL A N 1
ATOM 1484 C CA . VAL A 1 188 ? -25.898 -9.551 -9.478 1.00 88.44 188 VAL A CA 1
ATOM 1485 C C . VAL A 1 188 ? -25.060 -8.424 -8.876 1.00 88.44 188 VAL A C 1
ATOM 1487 O O . VAL A 1 188 ? -25.518 -7.285 -8.853 1.00 88.44 188 VAL A O 1
ATOM 1490 N N . PHE A 1 189 ? -23.822 -8.703 -8.463 1.00 83.62 189 PHE A N 1
ATOM 1491 C CA . PHE A 1 189 ? -22.914 -7.685 -7.932 1.00 83.62 189 PHE A CA 1
ATOM 1492 C C . PHE A 1 189 ? -22.580 -6.597 -8.968 1.00 83.62 189 PHE A C 1
ATOM 1494 O O . PHE A 1 189 ? -22.617 -5.404 -8.665 1.00 83.62 189 PHE A O 1
ATOM 1501 N N . GLU A 1 190 ? -22.298 -6.982 -10.215 1.00 88.81 190 GLU A N 1
ATOM 1502 C CA . GLU A 1 190 ? -22.067 -6.023 -11.298 1.00 88.81 190 GLU A CA 1
ATOM 1503 C C . GLU A 1 190 ? -23.304 -5.168 -11.588 1.00 88.81 190 GLU A C 1
ATOM 1505 O O . GLU A 1 190 ? -23.175 -3.964 -11.817 1.00 88.81 190 GLU A O 1
ATOM 1510 N N . LEU A 1 191 ? -24.499 -5.763 -11.565 1.00 81.62 191 LEU A N 1
ATOM 1511 C CA . LEU A 1 191 ? -25.759 -5.044 -11.746 1.00 81.62 191 LEU A CA 1
ATOM 1512 C C . LEU A 1 191 ? -26.038 -4.084 -10.585 1.00 81.62 191 LEU A C 1
ATOM 1514 O O . LEU A 1 191 ? -26.443 -2.953 -10.839 1.00 81.62 191 LEU A O 1
ATOM 1518 N N . GLN A 1 192 ? -25.760 -4.484 -9.342 1.00 83.44 192 GLN A N 1
ATOM 1519 C CA . GLN A 1 192 ? -25.863 -3.614 -8.165 1.00 83.44 192 GLN A CA 1
ATOM 1520 C C . GLN A 1 192 ? -24.925 -2.412 -8.284 1.00 83.44 192 GLN A C 1
ATOM 1522 O O . GLN A 1 192 ? -25.367 -1.276 -8.147 1.00 83.44 192 GLN A O 1
ATOM 1527 N N . LYS A 1 193 ? -23.664 -2.634 -8.667 1.00 80.31 193 LYS A N 1
ATOM 1528 C CA . LYS A 1 193 ? -22.700 -1.549 -8.886 1.00 80.31 193 LYS A CA 1
ATOM 1529 C C . LYS A 1 193 ? -23.111 -0.615 -10.031 1.00 80.31 193 LYS A C 1
ATOM 1531 O O . LYS A 1 193 ? -22.904 0.595 -9.956 1.00 80.31 193 LYS A O 1
ATOM 1536 N N . ARG A 1 194 ? -23.688 -1.157 -11.111 1.00 82.62 194 ARG A N 1
ATOM 1537 C CA . ARG A 1 194 ? -24.248 -0.343 -12.205 1.00 82.62 194 ARG A CA 1
ATOM 1538 C C . ARG A 1 194 ? -25.433 0.484 -11.717 1.00 82.62 194 ARG A C 1
ATOM 1540 O O . ARG A 1 194 ? -25.493 1.660 -12.054 1.00 82.62 194 ARG A O 1
ATOM 1547 N N . LEU A 1 195 ? -26.319 -0.099 -10.910 1.00 80.69 195 LEU A N 1
ATOM 1548 C CA . LEU A 1 195 ? -27.469 0.587 -10.323 1.00 80.69 195 LEU A CA 1
ATOM 1549 C C . LEU A 1 195 ? -27.035 1.715 -9.378 1.00 80.69 195 LEU A C 1
ATOM 1551 O O . LEU A 1 195 ? -27.544 2.823 -9.496 1.00 80.69 195 LEU A O 1
ATOM 1555 N N . GLU A 1 196 ? -26.055 1.471 -8.508 1.00 79.06 196 GLU A N 1
ATOM 1556 C CA . GLU A 1 196 ? -25.464 2.493 -7.632 1.00 79.06 196 GLU A CA 1
ATOM 1557 C C . GLU A 1 196 ? -24.824 3.623 -8.451 1.00 79.06 196 GLU A C 1
ATOM 1559 O O . GLU A 1 196 ? -25.070 4.798 -8.198 1.00 79.06 196 GLU A O 1
ATOM 1564 N N . SER A 1 197 ? -24.085 3.286 -9.512 1.00 77.94 197 SER A N 1
ATOM 1565 C CA . SER A 1 197 ? -23.488 4.280 -10.410 1.00 77.94 197 SER A CA 1
ATOM 1566 C C . SER A 1 197 ? -24.521 5.070 -11.231 1.00 77.94 197 SER A C 1
ATOM 1568 O O . SER A 1 197 ? -24.290 6.239 -11.545 1.00 77.94 197 SER A O 1
ATOM 1570 N N . GLU A 1 198 ? -25.640 4.460 -11.634 1.00 79.62 198 GLU A N 1
ATOM 1571 C CA . GLU A 1 198 ? -26.782 5.175 -12.234 1.00 79.62 198 GLU A CA 1
ATOM 1572 C C . GLU A 1 198 ? -27.444 6.102 -11.201 1.00 79.62 198 GLU A C 1
ATOM 1574 O O . GLU A 1 198 ? -27.718 7.261 -11.505 1.00 79.62 198 GLU A O 1
ATOM 1579 N N . LEU A 1 199 ? -27.618 5.653 -9.953 1.00 74.44 199 LEU A N 1
ATOM 1580 C CA . LEU A 1 199 ? -28.202 6.464 -8.882 1.00 74.44 199 LEU A CA 1
ATOM 1581 C C . LEU A 1 199 ? -27.333 7.691 -8.564 1.00 74.44 199 LEU A C 1
ATOM 1583 O O . LEU A 1 199 ? -27.823 8.819 -8.510 1.00 74.44 199 LEU A O 1
ATOM 1587 N N . GLU A 1 200 ? -26.018 7.503 -8.443 1.00 78.69 200 GLU A N 1
ATOM 1588 C CA . GLU A 1 200 ? -25.066 8.583 -8.172 1.00 78.69 200 GLU A CA 1
ATOM 1589 C C . GLU A 1 200 ? -24.940 9.581 -9.327 1.00 78.69 200 GLU A C 1
ATOM 1591 O O . GLU A 1 200 ? -24.579 10.743 -9.109 1.00 78.69 200 GLU A O 1
ATOM 1596 N N . ARG A 1 201 ? -25.244 9.178 -10.569 1.00 80.56 201 ARG A N 1
ATOM 1597 C CA . ARG A 1 201 ? -25.174 10.064 -11.740 1.00 80.56 201 ARG A CA 1
ATOM 1598 C C . ARG A 1 201 ? -26.120 11.250 -11.617 1.00 80.56 201 ARG A C 1
ATOM 1600 O O . ARG A 1 201 ? -25.713 12.354 -11.984 1.00 80.56 201 ARG A O 1
ATOM 1607 N N . HIS A 1 202 ? -27.287 11.055 -11.013 1.00 84.06 202 HIS A N 1
ATOM 1608 C CA . HIS A 1 202 ? -28.302 12.091 -10.835 1.00 84.06 202 HIS A CA 1
ATOM 1609 C C . HIS A 1 202 ? -28.100 12.956 -9.588 1.00 84.06 202 HIS A C 1
ATOM 1611 O O . HIS A 1 202 ? -28.776 13.973 -9.449 1.00 84.06 202 HIS A O 1
ATOM 1617 N N . LEU A 1 203 ? -27.147 12.615 -8.716 1.00 89.38 203 LEU A N 1
ATOM 1618 C CA . LEU A 1 203 ? -26.853 13.377 -7.505 1.00 89.38 203 LEU A CA 1
ATOM 1619 C C . LEU A 1 203 ? -25.891 14.540 -7.765 1.00 89.38 203 LEU A C 1
ATOM 1621 O O . LEU A 1 203 ? -24.960 14.455 -8.575 1.00 89.38 203 LEU A O 1
ATOM 1625 N N . CYS A 1 204 ? -26.129 15.632 -7.039 1.00 88.19 204 CYS A N 1
ATOM 1626 C CA . CYS A 1 204 ? -25.333 16.850 -7.000 1.00 88.19 204 CYS A CA 1
ATOM 1627 C C . CYS A 1 204 ? -23.867 16.517 -6.722 1.00 88.19 204 CYS A C 1
ATOM 1629 O O . CYS A 1 204 ? -23.547 15.933 -5.691 1.00 88.19 204 CYS A O 1
ATOM 1631 N N . LYS A 1 205 ? -22.959 16.964 -7.593 1.00 88.31 205 LYS A N 1
ATOM 1632 C CA . LYS A 1 205 ? -21.518 16.668 -7.491 1.00 88.31 205 LYS A CA 1
ATOM 1633 C C . LYS A 1 205 ? -20.792 17.453 -6.395 1.00 88.31 205 LYS A C 1
ATOM 1635 O O . LYS A 1 205 ? -19.585 17.301 -6.238 1.00 88.31 205 LYS A O 1
ATOM 1640 N N . ILE A 1 206 ? -21.518 18.297 -5.660 1.00 86.62 206 ILE A N 1
ATOM 1641 C CA . ILE A 1 206 ? -21.007 19.035 -4.499 1.00 86.62 206 ILE A CA 1
ATOM 1642 C C . ILE A 1 206 ? -21.416 18.322 -3.209 1.00 86.62 206 ILE A C 1
ATOM 1644 O O . ILE A 1 206 ? -20.549 17.943 -2.431 1.00 86.62 206 ILE A O 1
ATOM 1648 N N . CYS A 1 207 ? -22.719 18.123 -2.979 1.00 89.44 207 CYS A N 1
ATOM 1649 C CA . CYS A 1 207 ? -23.201 17.564 -1.712 1.00 89.44 207 CYS A CA 1
ATOM 1650 C C . CYS A 1 207 ? -23.463 16.058 -1.735 1.00 89.44 207 CYS A C 1
ATOM 1652 O O . CYS A 1 207 ? -23.635 15.498 -0.667 1.00 89.44 207 CYS A O 1
ATOM 1654 N N . TYR A 1 208 ? -23.561 15.412 -2.902 1.00 89.12 208 TYR A N 1
ATOM 1655 C CA . TYR A 1 208 ? -23.876 13.979 -3.056 1.00 89.12 208 TYR A CA 1
ATOM 1656 C C . TYR A 1 208 ? -25.169 13.494 -2.361 1.00 89.12 208 TYR A C 1
ATOM 1658 O O . TYR A 1 208 ? -25.440 12.304 -2.326 1.00 89.12 208 TYR A O 1
ATOM 1666 N N . GLU A 1 209 ? -25.998 14.407 -1.851 1.00 88.06 209 GLU A N 1
ATOM 1667 C CA . GLU A 1 209 ? -27.228 14.097 -1.102 1.00 88.06 209 GLU A CA 1
ATOM 1668 C C . GLU A 1 209 ? -28.518 14.412 -1.871 1.00 88.06 209 GLU A C 1
ATOM 1670 O O . GLU A 1 209 ? -29.563 13.828 -1.607 1.00 88.06 209 GLU A O 1
ATOM 1675 N N . ARG A 1 210 ? -28.480 15.393 -2.780 1.00 88.69 210 ARG A N 1
ATOM 1676 C CA . ARG A 1 210 ? -29.664 15.912 -3.488 1.00 88.69 210 ARG A CA 1
ATOM 1677 C C . ARG A 1 210 ? -29.520 15.698 -4.978 1.00 88.69 210 ARG A C 1
ATOM 1679 O O . ARG A 1 210 ? -28.408 15.779 -5.493 1.00 88.69 210 ARG A O 1
ATOM 1686 N N . GLU A 1 211 ? -30.634 15.519 -5.672 1.00 89.94 211 GLU A N 1
ATOM 1687 C CA . GLU A 1 211 ? -30.639 15.450 -7.130 1.00 89.94 211 GLU A CA 1
ATOM 1688 C C . GLU A 1 211 ? -30.152 16.754 -7.774 1.00 89.94 211 GLU A C 1
ATOM 1690 O O . GLU A 1 211 ? -30.302 17.860 -7.241 1.00 89.94 211 GLU A O 1
ATOM 1695 N N . ILE A 1 212 ? -29.558 16.611 -8.953 1.00 90.94 212 ILE A N 1
ATOM 1696 C CA . ILE A 1 212 ? -29.200 17.720 -9.824 1.00 90.94 212 ILE A CA 1
ATOM 1697 C C . ILE A 1 212 ? -30.492 18.322 -10.378 1.00 90.94 212 ILE A C 1
ATOM 1699 O O . ILE A 1 212 ? -31.158 17.726 -11.223 1.00 90.94 212 ILE A O 1
ATOM 1703 N N . ASN A 1 213 ? -30.808 19.537 -9.941 1.00 91.62 213 ASN A N 1
ATOM 1704 C CA . ASN A 1 213 ? -31.996 20.273 -10.367 1.00 91.62 213 ASN A CA 1
ATOM 1705 C C . ASN A 1 213 ? -31.671 21.675 -10.906 1.00 91.62 213 ASN A C 1
ATOM 1707 O O . ASN A 1 213 ? -32.546 22.535 -10.969 1.00 91.62 213 ASN A O 1
ATOM 1711 N N . THR A 1 214 ? -30.422 21.901 -11.314 1.00 88.62 214 THR A N 1
ATOM 1712 C CA . THR A 1 214 ? -29.969 23.162 -11.906 1.00 88.62 214 THR A CA 1
ATOM 1713 C C . THR A 1 214 ? -29.235 22.901 -13.218 1.00 88.62 214 THR A C 1
ATOM 1715 O O . THR A 1 214 ? -28.376 22.018 -13.300 1.00 88.62 214 THR A O 1
ATOM 1718 N N . VAL A 1 215 ? -29.538 23.707 -14.235 1.00 92.50 215 VAL A N 1
ATOM 1719 C CA . VAL A 1 215 ? -28.763 23.818 -15.478 1.00 92.50 215 VAL A CA 1
ATOM 1720 C C . VAL A 1 215 ? -27.986 25.132 -15.439 1.00 92.50 215 VAL A C 1
ATOM 1722 O O . VAL A 1 215 ? -28.577 26.193 -15.240 1.00 92.50 215 VAL A O 1
ATOM 1725 N N . ILE A 1 216 ? -26.671 25.070 -15.647 1.00 92.81 216 ILE A N 1
ATOM 1726 C CA . ILE A 1 216 ? -25.836 26.259 -15.855 1.00 92.81 216 ILE A CA 1
ATOM 1727 C C . ILE A 1 216 ? -25.933 26.621 -17.335 1.00 92.81 216 ILE A C 1
ATOM 1729 O O . ILE A 1 216 ? -25.458 25.854 -18.165 1.00 92.81 216 ILE A O 1
ATOM 1733 N N . LEU A 1 217 ? -26.555 27.747 -17.686 1.00 90.94 217 LEU A N 1
ATOM 1734 C CA . LEU A 1 217 ? -26.828 28.078 -19.090 1.00 90.94 217 LEU A CA 1
ATOM 1735 C C . LEU A 1 217 ? -25.553 28.403 -19.877 1.00 90.94 217 LEU A C 1
ATOM 1737 O O . LEU A 1 217 ? -25.465 28.040 -21.047 1.00 90.94 217 LEU A O 1
ATOM 1741 N N . ASP A 1 218 ? -24.545 28.982 -19.218 1.00 90.69 218 ASP A N 1
ATOM 1742 C CA . ASP A 1 218 ? -23.259 29.349 -19.831 1.00 90.69 218 ASP A CA 1
ATOM 1743 C C . ASP A 1 218 ? -22.523 28.152 -20.458 1.00 90.69 218 ASP A C 1
ATOM 1745 O O . ASP A 1 218 ? -21.769 28.299 -21.418 1.00 90.69 218 ASP A O 1
ATOM 1749 N N . CYS A 1 219 ? -22.726 26.948 -19.915 1.00 93.19 219 CYS A N 1
ATOM 1750 C CA . CYS A 1 219 ? -22.052 25.733 -20.374 1.00 93.19 219 CYS A CA 1
ATOM 1751 C C . CYS A 1 219 ? -22.972 24.518 -20.531 1.00 93.19 219 CYS A C 1
ATOM 1753 O O . CYS A 1 219 ? -22.489 23.417 -20.780 1.00 93.19 219 CYS A O 1
ATOM 1755 N N . GLN A 1 220 ? -24.279 24.707 -20.350 1.00 91.38 220 GLN A N 1
ATOM 1756 C CA . GLN A 1 220 ? -25.338 23.693 -20.405 1.00 91.38 220 GLN A CA 1
ATOM 1757 C C . GLN A 1 220 ? -25.140 22.479 -19.477 1.00 91.38 220 GLN A C 1
ATOM 1759 O O . GLN A 1 220 ? -25.852 21.479 -19.583 1.00 91.38 220 GLN A O 1
ATOM 1764 N N . HIS A 1 221 ? -24.206 22.546 -18.526 1.00 92.31 221 HIS A N 1
ATOM 1765 C CA . HIS A 1 221 ? -23.945 21.441 -17.614 1.00 92.31 221 HIS A CA 1
ATOM 1766 C C . HIS A 1 221 ? -24.997 21.348 -16.508 1.00 92.31 221 HIS A C 1
ATOM 1768 O O . HIS A 1 221 ? -25.370 22.338 -15.872 1.00 92.31 221 HIS A O 1
ATOM 1774 N N . ARG A 1 222 ? -25.396 20.106 -16.227 1.00 92.00 222 ARG A N 1
ATOM 1775 C CA . ARG A 1 222 ? -26.227 19.706 -15.089 1.00 92.00 222 ARG A CA 1
ATOM 1776 C C . ARG A 1 222 ? -25.342 18.968 -14.096 1.00 92.00 222 ARG A C 1
ATOM 1778 O O . ARG A 1 222 ? -25.006 17.810 -14.317 1.00 92.00 222 ARG A O 1
ATOM 1785 N N . ALA A 1 223 ? -24.927 19.643 -13.029 1.00 88.19 223 ALA A N 1
ATOM 1786 C CA . ALA A 1 223 ? -23.967 19.072 -12.076 1.00 88.19 223 ALA A CA 1
ATOM 1787 C C . ALA A 1 223 ? -24.259 19.391 -10.605 1.00 88.19 223 ALA A C 1
ATOM 1789 O O . ALA A 1 223 ? -23.691 18.754 -9.719 1.00 88.19 223 ALA A O 1
ATOM 1790 N N . VAL A 1 224 ? -25.116 20.372 -10.326 1.00 90.94 224 VAL A N 1
ATOM 1791 C CA . VAL A 1 224 ? -25.319 20.911 -8.977 1.00 90.94 224 VAL A CA 1
ATOM 1792 C C . VAL A 1 224 ? -26.803 21.004 -8.644 1.00 90.94 224 VAL A C 1
ATOM 1794 O O . VAL A 1 224 ? -27.636 21.149 -9.537 1.00 90.94 224 VAL A O 1
ATOM 1797 N N . CYS A 1 225 ? -27.131 20.904 -7.357 1.00 92.69 225 CYS A N 1
ATOM 1798 C CA . CYS A 1 225 ? -28.462 21.237 -6.856 1.00 92.69 225 CYS A CA 1
ATOM 1799 C C . CYS A 1 225 ? -28.575 22.740 -6.562 1.00 92.69 225 CYS A C 1
ATOM 1801 O O . CYS A 1 225 ? -27.567 23.397 -6.292 1.00 92.69 225 CYS A O 1
ATOM 1803 N N . ALA A 1 226 ? -29.806 23.248 -6.508 1.00 89.62 226 ALA A N 1
ATOM 1804 C CA . ALA A 1 226 ? -30.133 24.647 -6.246 1.00 89.62 226 ALA A CA 1
ATOM 1805 C C . ALA A 1 226 ? -29.427 25.214 -5.005 1.00 89.62 226 ALA A C 1
ATOM 1807 O O . ALA A 1 226 ? -28.880 26.304 -5.055 1.00 89.62 226 ALA A O 1
ATOM 1808 N N . ARG A 1 227 ? -29.362 24.445 -3.908 1.00 90.75 227 ARG A N 1
ATOM 1809 C CA . ARG A 1 227 ? -28.722 24.899 -2.660 1.00 90.75 227 ARG A CA 1
ATOM 1810 C C . ARG A 1 227 ? -27.200 24.989 -2.741 1.00 90.75 227 ARG A C 1
ATOM 1812 O O . ARG A 1 227 ? -26.598 25.778 -2.028 1.00 90.75 227 ARG A O 1
ATOM 1819 N N . CYS A 1 228 ? -26.568 24.134 -3.542 1.00 92.50 228 CYS A N 1
ATOM 1820 C CA . CYS A 1 228 ? -25.114 24.157 -3.694 1.00 92.50 228 CYS A CA 1
ATOM 1821 C C . CYS A 1 228 ? -24.667 25.176 -4.741 1.00 92.50 228 CYS A C 1
ATOM 1823 O O . CYS A 1 228 ? -23.501 25.556 -4.731 1.00 92.50 228 CYS A O 1
ATOM 1825 N N . LEU A 1 229 ? -25.571 25.615 -5.622 1.00 88.50 229 LEU A N 1
ATOM 18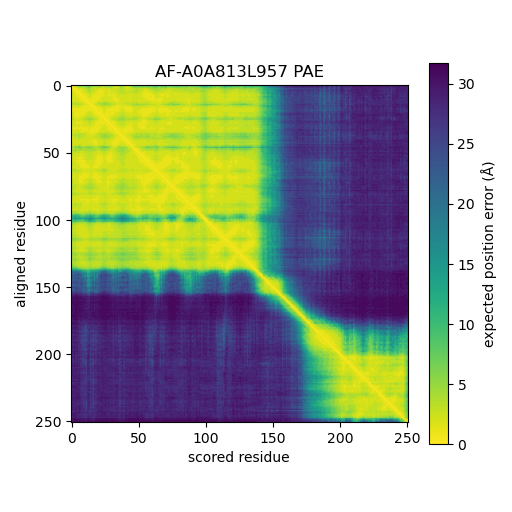26 C CA . LEU A 1 229 ? -25.285 26.650 -6.607 1.00 88.50 229 LEU A CA 1
ATOM 1827 C C . LEU A 1 229 ? -24.841 27.956 -5.938 1.00 88.50 229 LEU A C 1
ATOM 1829 O O . LEU A 1 229 ? -23.861 28.544 -6.374 1.00 88.50 229 LEU A O 1
ATOM 1833 N N . ASP A 1 230 ? -25.490 28.353 -4.842 1.00 86.88 230 ASP A N 1
ATOM 1834 C CA . ASP A 1 230 ? -25.169 29.590 -4.111 1.00 86.88 230 ASP A CA 1
ATOM 1835 C C . ASP A 1 230 ? -23.740 29.607 -3.537 1.00 86.88 230 ASP A C 1
ATOM 1837 O O . ASP A 1 230 ? -23.228 30.652 -3.140 1.00 86.88 230 ASP A O 1
ATOM 1841 N N . GLN A 1 231 ? -23.086 28.445 -3.480 1.00 88.00 231 GLN A N 1
ATOM 1842 C CA . GLN A 1 231 ? -21.741 28.278 -2.932 1.00 88.00 231 GLN A CA 1
ATOM 1843 C C . GLN A 1 231 ? -20.653 28.237 -4.012 1.00 88.00 231 GLN A C 1
ATOM 1845 O O . GLN A 1 231 ? -19.474 28.101 -3.682 1.00 88.00 231 GLN A O 1
ATOM 1850 N N . VAL A 1 232 ? -21.019 28.336 -5.295 1.00 88.00 232 VAL A N 1
ATOM 1851 C CA . VAL A 1 232 ? -20.077 28.238 -6.414 1.00 88.00 232 VAL A CA 1
ATOM 1852 C C . VAL A 1 232 ? -20.323 29.325 -7.455 1.00 88.00 232 VAL A C 1
ATOM 1854 O O . VAL A 1 232 ? -21.445 29.594 -7.860 1.00 88.00 232 VAL A O 1
ATOM 1857 N N . ASN A 1 233 ? -19.242 29.930 -7.940 1.00 91.81 233 ASN A N 1
ATOM 1858 C CA . ASN A 1 233 ? -19.271 30.926 -9.017 1.00 91.81 233 ASN A CA 1
ATOM 1859 C C . ASN A 1 233 ? -18.731 30.384 -10.354 1.00 91.81 233 ASN A C 1
ATOM 1861 O O . ASN A 1 233 ? -18.738 31.088 -11.364 1.00 91.81 233 ASN A O 1
ATOM 1865 N N . VAL A 1 234 ? -18.268 29.131 -10.370 1.00 93.62 234 VAL A N 1
ATOM 1866 C CA . VAL A 1 234 ? -17.750 28.434 -11.551 1.00 93.62 234 VAL A CA 1
ATOM 1867 C C . VAL A 1 234 ? -18.335 27.031 -11.646 1.00 93.62 234 VAL A C 1
ATOM 1869 O O . VAL A 1 234 ? -18.561 26.357 -10.641 1.00 93.62 234 VAL A O 1
ATOM 1872 N N . CYS A 1 235 ? -18.568 26.569 -12.872 1.00 90.81 235 CYS A N 1
ATOM 1873 C CA . CYS A 1 235 ? -19.072 25.230 -13.133 1.00 90.81 235 CYS A CA 1
ATOM 1874 C C . CYS A 1 235 ? -18.065 24.167 -12.646 1.00 90.81 235 CYS A C 1
ATOM 1876 O O . CYS A 1 235 ? -16.906 24.201 -13.064 1.00 90.81 235 CYS A O 1
ATOM 1878 N N . PRO A 1 236 ? -18.479 23.166 -11.849 1.00 88.62 236 PRO A N 1
ATOM 1879 C CA . PRO A 1 236 ? -17.564 22.140 -11.343 1.00 88.62 236 PRO A CA 1
ATOM 1880 C C . PRO A 1 236 ? -17.045 21.181 -12.427 1.00 88.62 236 PRO A C 1
ATOM 1882 O O . PRO A 1 236 ? -16.039 20.514 -12.206 1.00 88.62 236 PRO A O 1
ATOM 1885 N N . LEU A 1 237 ? -17.700 21.110 -13.594 1.00 88.62 237 LEU A N 1
ATOM 1886 C CA . LEU A 1 237 ? -17.289 20.229 -14.693 1.00 88.62 237 LEU A CA 1
ATOM 1887 C C . LEU A 1 237 ? -16.309 20.908 -15.657 1.00 88.62 237 LEU A C 1
ATOM 1889 O O . LEU A 1 237 ? -15.269 20.338 -15.972 1.00 88.62 237 LEU A O 1
ATOM 1893 N N . CYS A 1 238 ? -16.612 22.129 -16.112 1.00 92.62 238 CYS A N 1
ATOM 1894 C CA . CYS A 1 238 ? -15.819 22.812 -17.145 1.00 92.62 238 CYS A CA 1
ATOM 1895 C C . CYS A 1 238 ? -15.150 24.115 -16.691 1.00 92.62 238 CYS A C 1
ATOM 1897 O O . CYS A 1 238 ? -14.456 24.742 -17.486 1.00 92.62 238 CYS A O 1
ATOM 1899 N N . ARG A 1 239 ? -15.356 24.541 -15.437 1.00 91.69 239 ARG A N 1
ATOM 1900 C CA . ARG A 1 239 ? -14.832 25.792 -14.855 1.00 91.69 239 ARG A CA 1
ATOM 1901 C C . ARG A 1 239 ? -15.292 27.090 -15.531 1.00 91.69 239 ARG A C 1
ATOM 1903 O O . ARG A 1 239 ? -14.760 28.147 -15.209 1.00 91.69 239 ARG A O 1
ATOM 1910 N N . ALA A 1 240 ? -16.287 27.039 -16.420 1.00 91.31 240 ALA A N 1
ATOM 1911 C CA . ALA A 1 240 ? -16.926 28.241 -16.954 1.00 91.31 240 ALA A CA 1
ATOM 1912 C C . ALA A 1 240 ? -17.533 29.077 -15.817 1.00 91.31 240 ALA A C 1
ATOM 1914 O O . ALA A 1 240 ? -18.084 28.511 -14.868 1.00 91.31 240 ALA A O 1
ATOM 1915 N N . ALA A 1 241 ? -17.428 30.403 -15.915 1.00 93.38 241 ALA A N 1
ATOM 1916 C CA . ALA A 1 241 ? -18.089 31.310 -14.984 1.00 93.38 241 ALA A CA 1
ATOM 1917 C C . ALA A 1 241 ? -19.608 31.113 -15.054 1.00 93.38 241 ALA A C 1
ATOM 1919 O O . ALA A 1 241 ? -20.161 30.953 -16.141 1.00 93.38 241 ALA A O 1
ATOM 1920 N N . ILE A 1 242 ? -20.260 31.100 -13.895 1.00 91.94 242 ILE A N 1
ATOM 1921 C CA . ILE A 1 242 ? -21.711 30.960 -13.799 1.00 91.94 242 ILE A CA 1
ATOM 1922 C C . ILE A 1 242 ? -22.307 32.364 -13.767 1.00 91.94 242 ILE A C 1
ATOM 1924 O O . ILE A 1 242 ? -22.149 33.082 -12.781 1.00 91.94 242 ILE A O 1
ATOM 1928 N N . THR A 1 243 ? -22.990 32.748 -14.840 1.00 90.31 243 THR A N 1
ATOM 1929 C CA . THR A 1 243 ? -23.710 34.025 -14.932 1.00 90.31 243 THR A CA 1
ATOM 1930 C C . THR A 1 243 ? -25.215 33.817 -15.043 1.00 90.31 243 THR A C 1
ATOM 1932 O O . THR A 1 243 ? -25.988 34.642 -14.555 1.00 90.31 243 THR A O 1
ATOM 1935 N N . GLN A 1 244 ? -25.645 32.691 -15.621 1.00 89.44 244 GLN A N 1
ATOM 1936 C CA . GLN A 1 244 ? -27.053 32.370 -15.814 1.00 89.44 244 GLN A CA 1
ATOM 1937 C C . GLN A 1 244 ? -27.350 30.911 -15.462 1.00 89.44 244 GLN A C 1
ATOM 1939 O O . GLN A 1 244 ? -26.639 29.987 -15.860 1.00 89.44 244 GLN A O 1
ATOM 1944 N N . THR A 1 245 ? -28.450 30.684 -14.741 1.00 90.81 245 THR A N 1
ATOM 1945 C CA . THR A 1 245 ? -28.911 29.337 -14.384 1.00 90.81 245 THR A CA 1
ATOM 1946 C C . THR A 1 245 ? -30.423 29.210 -14.480 1.00 90.81 245 THR A C 1
ATOM 1948 O O . THR A 1 245 ? -31.149 30.199 -14.393 1.00 90.81 245 THR A O 1
ATOM 1951 N N . VAL A 1 246 ? -30.895 27.977 -14.661 1.00 91.88 246 VAL A N 1
ATOM 1952 C CA . VAL A 1 246 ? -32.319 27.627 -14.634 1.00 91.88 246 VAL A CA 1
ATOM 1953 C C . VAL A 1 246 ? -32.518 26.438 -13.706 1.00 91.88 246 VAL A C 1
ATOM 1955 O O . VAL A 1 246 ? -31.792 25.444 -13.791 1.00 91.88 246 VAL A O 1
ATOM 1958 N N . LEU A 1 247 ? -33.514 26.538 -12.826 1.00 90.06 247 LEU A N 1
ATOM 1959 C CA . LEU A 1 247 ? -33.970 25.414 -12.016 1.00 90.06 247 LEU A CA 1
ATOM 1960 C C . LEU A 1 247 ? -34.828 24.487 -12.874 1.00 90.06 247 LEU A C 1
ATOM 1962 O O . LEU A 1 247 ? -35.802 24.915 -13.490 1.00 90.06 247 LEU A O 1
ATOM 1966 N N . THR A 1 248 ? -34.474 23.209 -12.901 1.00 82.81 248 THR A N 1
ATOM 1967 C CA . THR A 1 248 ? -35.300 22.166 -13.505 1.00 82.81 248 THR A CA 1
ATOM 1968 C C . THR A 1 248 ? -36.149 21.547 -12.410 1.00 82.81 248 THR A C 1
ATOM 1970 O O . THR A 1 248 ? -35.618 20.889 -11.516 1.00 82.81 248 THR A O 1
ATOM 1973 N N . TYR A 1 249 ? -37.460 21.747 -12.469 1.00 74.31 249 TYR A N 1
ATOM 1974 C CA . TYR A 1 249 ? -38.392 20.957 -11.674 1.00 74.31 249 TYR A CA 1
ATOM 1975 C C . TYR A 1 249 ? -38.470 19.570 -12.313 1.00 74.31 249 TYR A C 1
ATOM 1977 O O . TYR A 1 249 ? -38.854 19.457 -13.477 1.00 74.31 249 TYR A O 1
ATOM 1985 N N . ASN A 1 250 ? -38.054 18.531 -11.590 1.00 56.59 250 ASN A N 1
ATOM 1986 C CA . ASN A 1 250 ? -38.380 17.167 -11.992 1.00 56.59 250 ASN A CA 1
ATOM 1987 C C . ASN A 1 250 ? -39.898 16.996 -11.786 1.00 56.59 250 ASN A C 1
ATOM 1989 O O . ASN A 1 250 ? -40.391 17.239 -10.682 1.00 56.59 250 ASN A O 1
ATOM 1993 N N . ALA A 1 251 ? -40.617 16.683 -12.868 1.00 40.44 251 ALA A N 1
ATOM 1994 C CA . ALA A 1 251 ? -41.951 16.086 -12.827 1.00 40.44 251 ALA A CA 1
ATOM 1995 C C . ALA A 1 251 ? -41.830 14.585 -12.545 1.00 40.44 251 ALA A C 1
ATOM 1997 O O . ALA A 1 251 ? -40.796 14.009 -12.961 1.00 40.44 251 ALA A O 1
#

Solvent-accessible surface area (backbone atoms only — not comparable to full-atom values): 14466 Å² total; per-residue (Å²): 118,84,74,72,63,47,48,44,34,73,49,76,56,92,64,30,39,36,38,42,37,6,30,58,87,84,53,42,28,58,56,39,34,35,36,32,67,86,76,74,44,66,42,83,47,72,84,33,75,51,58,64,75,40,23,24,33,35,32,57,42,70,57,80,53,29,39,40,37,40,39,4,29,32,81,86,69,53,52,27,58,54,42,35,37,34,32,69,84,77,52,33,26,38,74,55,84,82,78,83,88,72,71,71,36,23,22,69,37,49,59,47,72,57,94,59,23,41,36,38,42,38,22,37,65,91,53,88,45,82,56,76,46,78,41,82,48,84,81,56,71,57,74,67,54,53,53,52,48,52,46,52,56,60,72,60,66,80,76,92,79,84,86,80,90,77,92,78,84,92,80,86,77,66,72,61,61,61,52,51,54,52,50,51,52,52,50,50,50,53,49,50,53,50,49,52,53,56,57,55,67,49,28,7,77,81,77,68,78,45,57,46,29,28,35,35,62,75,74,67,47,69,49,34,21,69,80,58,44,84,77,51,63,46,40,92,86,79,61,47,66,63,85,44,72,48,78,50,81,84,126

InterPro domains:
  IPR001841 Zinc finger, RING-type [PS50089] (204-239)
  IPR001841 Zinc finger, RING-type [SM00184] (204-238)
  IPR013083 Zinc finger, RING/FYVE/PHD-type [G3DSA:3.30.40.10] (186-251)
  IPR015915 Kelch-type beta-propeller [G3DSA:2.120.10.80] (1-153)
  IPR015915 Kelch-type beta-propeller [SSF117281] (1-131)
  IPR051568 LZTR1/Attractin [PTHR46376] (48-143)

Sequence (251 aa):
MPVGRFGHSAVVYRSGMFVFGGWDGHDTLDDLYEFSVTTSQWYSVPGRGDVPQSRYRHSAVVYGCCMFVFGGVDKRQARFADLCEFSFDTRSWSRMKTAGDPPSARTFHRAVMYGGCMYILGGFDGTRRNDMYKLAVPETQPRGEEKRRRRLQAESGEADEAAAEPQIGEEEGPLESNIETSRLRLQVFELQKRLESELERHLCKICYEREINTVILDCQHRAVCARCLDQVNVCPLCRAAITQTVLTYNA

Organism: Polarella glacialis (NCBI:txid89957)

Mean predicted aligned error: 17.11 Å